Protein AF-A0A8S4P8S5-F1 (afdb_monomer)

Solvent-accessible surface area (backbone atoms only — not comparable to full-atom values): 19685 Å² total; per-residue (Å²): 142,88,82,94,66,94,65,70,97,54,54,74,69,43,47,73,71,57,47,53,61,59,51,52,37,32,72,76,52,35,78,64,30,46,56,51,50,52,50,52,51,50,52,51,51,55,52,50,54,51,52,51,46,52,48,56,23,46,46,50,38,64,70,41,36,34,71,72,74,59,39,97,60,86,88,70,58,95,74,41,37,86,78,80,68,26,43,71,61,84,60,87,46,68,78,51,39,63,59,51,55,75,65,60,83,78,64,99,53,74,84,61,43,37,83,67,65,41,52,91,79,31,64,49,52,52,53,42,50,49,61,59,64,76,56,81,63,97,69,87,72,82,75,84,64,76,23,86,75,55,22,66,60,52,50,53,50,54,51,51,51,52,51,30,55,52,41,36,54,51,51,56,63,54,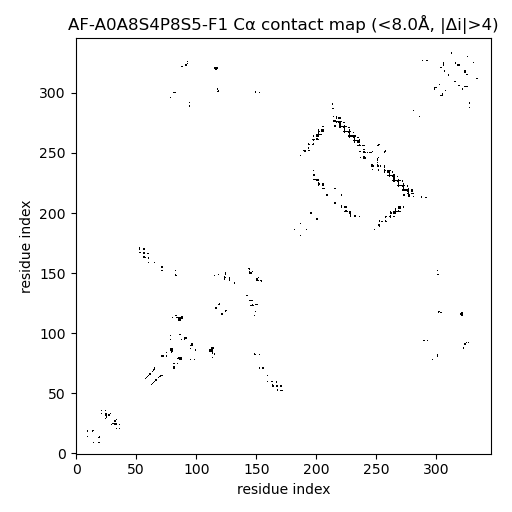48,52,59,51,52,55,50,40,57,72,75,62,66,49,72,67,39,52,54,41,52,48,41,18,64,52,28,6,44,62,52,40,56,52,38,62,78,76,35,92,65,64,35,74,69,7,39,55,51,4,29,51,52,4,22,54,53,4,50,51,45,20,52,51,51,11,41,74,42,90,87,27,82,37,77,68,42,57,48,35,68,66,26,30,50,51,5,19,52,43,0,32,52,44,3,36,52,42,17,52,53,42,6,64,69,70,50,58,74,90,77,65,47,71,69,60,57,54,45,55,63,71,63,64,68,48,90,72,58,47,57,59,69,74,46,32,78,82,70,52,79,69,81,69,79,82,42,67,79,59,62,82,50,70,67,57,52,52,64,72,44,43,65,58,54,52,52,49,68,73,74,105

Structure (mmCIF, N/CA/C/O backbone):
data_AF-A0A8S4P8S5-F1
#
_entry.id   AF-A0A8S4P8S5-F1
#
loop_
_atom_site.group_PDB
_atom_site.id
_atom_site.type_symbol
_atom_site.label_atom_id
_atom_site.label_alt_id
_atom_site.label_comp_id
_atom_site.label_asym_id
_atom_site.label_entity_id
_atom_site.label_seq_id
_atom_site.pdbx_PDB_ins_code
_atom_site.Cartn_x
_atom_site.Cartn_y
_atom_site.Cartn_z
_atom_site.occupancy
_atom_site.B_iso_or_equiv
_atom_site.auth_seq_id
_atom_site.auth_comp_id
_atom_site.auth_asym_id
_atom_site.auth_atom_id
_atom_site.pdbx_PDB_model_num
ATOM 1 N N . MET A 1 1 ? 21.555 37.084 -41.009 1.00 44.72 1 MET A N 1
ATOM 2 C CA . MET A 1 1 ? 20.597 36.268 -41.777 1.00 44.72 1 MET A CA 1
ATOM 3 C C . MET A 1 1 ? 21.377 35.671 -42.928 1.00 44.72 1 MET A C 1
ATOM 5 O O . MET A 1 1 ? 21.484 36.344 -43.933 1.00 44.72 1 MET A O 1
ATOM 9 N N . GLU A 1 2 ? 21.995 34.505 -42.736 1.00 44.09 2 GLU A N 1
ATOM 10 C CA . GLU A 1 2 ? 22.606 33.687 -43.800 1.00 44.09 2 GLU A CA 1
ATOM 11 C C . GLU A 1 2 ? 23.140 32.399 -43.155 1.00 44.09 2 GLU A C 1
ATOM 13 O O . GLU A 1 2 ? 24.194 32.416 -42.539 1.00 44.09 2 GLU A O 1
ATOM 18 N N . GLU A 1 3 ? 22.315 31.347 -43.173 1.00 38.81 3 GLU A N 1
ATOM 19 C CA . GLU A 1 3 ? 22.675 29.923 -43.326 1.00 38.81 3 GLU A CA 1
ATOM 20 C C . GLU A 1 3 ? 21.388 29.093 -43.167 1.00 38.81 3 GLU A C 1
ATOM 22 O O . GLU A 1 3 ? 21.034 28.598 -42.101 1.00 38.81 3 GLU A O 1
ATOM 27 N N . TRP A 1 4 ? 20.626 29.013 -44.261 1.00 49.22 4 TRP A N 1
ATOM 28 C CA . TRP A 1 4 ? 19.547 28.044 -44.458 1.00 49.22 4 TRP A CA 1
ATOM 29 C C . TRP A 1 4 ? 20.116 26.849 -45.233 1.00 49.22 4 TRP A C 1
ATOM 31 O O . TRP A 1 4 ? 19.887 26.712 -46.434 1.00 49.22 4 TRP A O 1
ATOM 41 N N . GLN A 1 5 ? 20.882 25.986 -44.568 1.00 47.56 5 GLN A N 1
ATOM 42 C CA . GLN A 1 5 ? 21.179 24.648 -45.081 1.00 47.56 5 GLN A CA 1
ATOM 43 C C . GLN A 1 5 ? 20.634 23.630 -44.087 1.00 47.56 5 GLN A C 1
ATOM 45 O O . GLN A 1 5 ? 20.924 23.702 -42.901 1.00 47.56 5 GLN A O 1
ATOM 50 N N . GLY A 1 6 ? 19.780 22.731 -44.585 1.00 59.31 6 GLY A N 1
ATOM 51 C CA . GLY A 1 6 ? 19.003 21.746 -43.832 1.00 59.31 6 GLY A CA 1
ATOM 52 C C . GLY A 1 6 ? 19.824 20.632 -43.184 1.00 59.31 6 GLY A C 1
ATOM 53 O O . GLY A 1 6 ? 19.499 19.459 -43.354 1.00 59.31 6 GLY A O 1
ATOM 54 N N . SER A 1 7 ? 20.873 20.979 -42.442 1.00 62.34 7 SER A N 1
ATOM 55 C CA . SER A 1 7 ? 21.431 20.096 -41.430 1.00 62.34 7 SER A CA 1
ATOM 56 C C . SER A 1 7 ? 20.524 20.135 -40.193 1.00 62.34 7 SER A C 1
ATOM 58 O O . SER A 1 7 ? 20.052 21.203 -39.790 1.00 62.34 7 SER A O 1
ATOM 60 N N . PRO A 1 8 ? 20.207 18.979 -39.591 1.00 66.94 8 PRO A N 1
ATOM 61 C CA . PRO A 1 8 ? 19.442 18.965 -38.355 1.00 66.94 8 PRO A CA 1
ATOM 62 C C . PRO A 1 8 ? 20.226 19.713 -37.263 1.00 66.94 8 PRO A C 1
ATOM 64 O O . PRO A 1 8 ? 21.414 19.468 -37.071 1.00 66.94 8 PRO A O 1
ATOM 67 N N . ILE A 1 9 ? 19.546 20.621 -36.546 1.00 69.94 9 ILE A N 1
ATOM 68 C CA . ILE A 1 9 ? 20.102 21.441 -35.442 1.00 69.94 9 ILE A CA 1
ATOM 69 C C . ILE A 1 9 ? 20.734 20.562 -34.342 1.00 69.94 9 ILE A C 1
ATOM 71 O O . ILE A 1 9 ? 21.589 21.012 -33.585 1.00 69.94 9 ILE A O 1
ATOM 75 N N . LEU A 1 10 ? 20.317 19.298 -34.262 1.00 75.00 10 LEU A N 1
ATOM 76 C CA . LEU A 1 10 ? 20.805 18.297 -33.326 1.00 75.00 10 LEU A CA 1
ATOM 77 C C . LEU A 1 10 ? 21.261 17.056 -34.094 1.00 75.00 10 LEU A C 1
ATOM 79 O O . LEU A 1 10 ? 20.572 16.605 -35.012 1.00 75.00 10 LEU A O 1
ATOM 83 N N . SER A 1 11 ? 22.387 16.468 -33.685 1.00 79.56 11 SER A N 1
ATOM 84 C CA . SER A 1 11 ? 22.751 15.126 -34.143 1.00 79.56 11 SER A CA 1
ATOM 85 C C . SER A 1 11 ? 21.779 14.088 -33.562 1.00 79.56 11 SER A C 1
ATOM 87 O O . SER A 1 11 ? 21.135 14.336 -32.540 1.00 79.56 11 SER A O 1
ATOM 89 N N . SER A 1 12 ? 21.678 12.901 -34.168 1.00 72.25 12 SER A N 1
ATOM 90 C CA . SER A 1 12 ? 20.866 11.799 -33.619 1.00 72.25 12 SER A CA 1
ATOM 91 C C . SER A 1 12 ? 21.246 11.465 -32.170 1.00 72.25 12 SER A C 1
ATOM 93 O O . SER A 1 12 ? 20.373 11.220 -31.345 1.00 72.25 12 SER A O 1
ATOM 95 N N . ILE A 1 13 ? 22.534 11.579 -31.838 1.00 73.38 13 ILE A N 1
ATOM 96 C CA . ILE A 1 13 ? 23.078 11.361 -30.492 1.00 73.38 13 ILE A CA 1
ATOM 97 C C . ILE A 1 13 ? 22.587 12.431 -29.503 1.00 73.38 13 ILE A C 1
ATOM 99 O O . ILE A 1 13 ? 22.327 12.131 -28.339 1.00 73.38 13 ILE A O 1
ATOM 103 N N . ASP A 1 14 ? 22.445 13.686 -29.931 1.00 74.31 14 ASP A N 1
ATOM 104 C CA . ASP A 1 14 ? 21.976 14.766 -29.050 1.00 74.31 14 ASP A CA 1
ATOM 105 C C . ASP A 1 14 ? 20.459 14.705 -28.828 1.00 74.31 14 ASP A C 1
ATOM 107 O O . ASP A 1 14 ? 19.967 15.046 -27.747 1.00 74.31 14 ASP A O 1
ATOM 111 N N . ILE A 1 15 ? 19.716 14.211 -29.824 1.00 74.56 15 ILE A N 1
ATOM 112 C CA . ILE A 1 15 ? 18.289 13.895 -29.689 1.00 74.56 15 ILE A CA 1
ATOM 113 C C . ILE A 1 15 ? 18.098 12.749 -28.688 1.00 74.56 15 ILE A C 1
ATOM 115 O O . ILE A 1 15 ? 17.271 12.871 -27.785 1.00 74.56 15 ILE A O 1
ATOM 119 N N . GLU A 1 16 ? 18.897 11.682 -28.788 1.00 67.94 16 GLU A N 1
ATOM 120 C CA . GLU A 1 16 ? 18.868 10.546 -27.853 1.00 67.94 16 GLU A CA 1
ATOM 121 C C . GLU A 1 16 ? 19.219 10.946 -26.412 1.00 67.94 16 GLU A C 1
ATOM 123 O O . GLU A 1 16 ? 18.644 10.417 -25.463 1.00 67.94 16 GLU A O 1
ATOM 128 N N . LYS A 1 17 ? 20.096 11.939 -26.225 1.00 71.56 17 LYS A N 1
ATOM 129 C CA . LYS A 1 17 ? 20.401 12.521 -24.905 1.00 71.56 17 LYS A CA 1
ATOM 130 C C . LYS A 1 17 ? 19.291 13.431 -24.354 1.00 71.56 17 LYS A C 1
ATOM 132 O O . LYS A 1 17 ? 19.435 13.964 -23.255 1.00 71.56 17 LYS A O 1
ATOM 137 N N . GLY A 1 18 ? 18.202 13.644 -25.095 1.00 76.31 18 GLY A N 1
ATOM 138 C CA . GLY A 1 18 ? 17.066 14.460 -24.664 1.00 76.31 18 GLY A CA 1
ATOM 139 C C . GLY A 1 18 ? 17.276 15.973 -24.789 1.00 76.31 18 GLY A C 1
ATOM 140 O O . GLY A 1 18 ? 16.494 16.742 -24.228 1.00 76.31 18 GLY A O 1
ATOM 141 N N . LEU A 1 19 ? 18.286 16.434 -25.544 1.00 80.19 19 LEU A N 1
ATOM 142 C CA . LEU A 1 19 ? 18.559 17.871 -25.727 1.00 80.19 19 LEU A CA 1
ATOM 143 C C . LEU A 1 19 ? 17.555 18.568 -26.665 1.00 80.19 19 LEU A C 1
ATOM 145 O O . LEU A 1 19 ? 17.584 19.791 -26.796 1.00 80.19 19 LEU A O 1
ATOM 149 N N . ALA A 1 20 ? 16.621 17.821 -27.260 1.00 83.31 20 ALA A N 1
ATOM 150 C CA . ALA A 1 20 ? 15.581 18.358 -28.132 1.00 83.31 20 ALA A CA 1
ATOM 151 C C . ALA A 1 20 ? 14.741 19.455 -27.457 1.00 83.31 20 ALA A C 1
ATOM 153 O O . ALA A 1 20 ? 14.549 20.526 -28.031 1.00 83.31 20 ALA A O 1
ATOM 154 N N . VAL A 1 21 ? 14.275 19.224 -26.225 1.00 85.75 21 VAL A N 1
ATOM 155 C CA . VAL A 1 21 ? 13.414 20.185 -25.513 1.00 85.75 21 VAL A CA 1
ATOM 156 C C . VAL A 1 21 ? 14.182 21.456 -25.117 1.00 85.75 21 VAL A C 1
ATOM 158 O O . VAL A 1 21 ? 13.699 22.541 -25.448 1.00 85.75 21 VAL A O 1
ATOM 161 N N . PRO A 1 22 ? 15.379 21.379 -24.494 1.00 85.56 22 PRO A N 1
ATOM 162 C CA . PRO A 1 22 ? 16.199 22.561 -24.223 1.00 85.56 22 PRO A CA 1
ATOM 163 C C . PRO A 1 22 ? 16.505 23.411 -25.456 1.00 85.56 22 PRO A C 1
ATOM 165 O O . PRO A 1 22 ? 16.358 24.631 -25.403 1.00 85.56 22 PRO A O 1
ATOM 168 N N . VAL A 1 23 ? 16.863 22.782 -26.579 1.00 84.94 23 VAL A N 1
ATOM 169 C CA . VAL A 1 23 ? 17.211 23.506 -27.809 1.00 84.94 23 VAL A CA 1
ATOM 170 C C . VAL A 1 23 ? 15.998 24.192 -28.426 1.00 84.94 23 VAL A C 1
ATOM 172 O O . VAL A 1 23 ? 16.081 25.363 -28.794 1.00 84.94 23 VAL A O 1
ATOM 175 N N . VAL A 1 24 ? 14.846 23.520 -28.490 1.00 86.75 24 VAL A N 1
ATOM 176 C CA . VAL A 1 24 ? 13.611 24.139 -29.000 1.00 86.75 24 VAL A CA 1
ATOM 177 C C . VAL A 1 24 ? 13.199 25.327 -28.129 1.00 86.75 24 VAL A C 1
ATOM 179 O O . VAL A 1 24 ? 12.860 26.389 -28.650 1.00 86.75 24 VAL A O 1
ATOM 182 N N . VAL A 1 25 ? 13.278 25.187 -26.805 1.00 88.31 25 VAL A N 1
ATOM 183 C CA . VAL A 1 25 ? 12.965 26.278 -25.874 1.00 88.31 25 VAL A CA 1
ATOM 184 C C . VAL A 1 25 ? 13.924 27.453 -26.056 1.00 88.31 25 VAL A C 1
ATOM 186 O O . VAL A 1 25 ? 13.479 28.600 -26.086 1.00 88.31 25 VAL A O 1
ATOM 189 N N . GLN A 1 26 ? 15.217 27.189 -26.237 1.00 85.44 26 GLN A N 1
ATOM 190 C CA . GLN A 1 26 ? 16.211 28.230 -26.482 1.00 85.44 26 GLN A CA 1
ATOM 191 C C . GLN A 1 26 ? 15.960 28.974 -27.802 1.00 85.44 26 GLN A C 1
ATOM 193 O O . GLN A 1 26 ? 16.108 30.195 -27.849 1.00 85.44 26 GLN A O 1
ATOM 198 N N . VAL A 1 27 ? 15.542 28.269 -28.859 1.00 85.88 27 VAL A N 1
ATOM 199 C CA . VAL A 1 27 ? 15.222 28.873 -30.164 1.00 85.88 27 VAL A CA 1
ATOM 200 C C . VAL A 1 27 ? 13.964 29.747 -30.091 1.00 85.88 27 VAL A C 1
ATOM 202 O O . VAL A 1 27 ? 13.939 30.822 -30.685 1.00 85.88 27 VAL A O 1
ATOM 205 N N . VAL A 1 28 ? 12.931 29.321 -29.356 1.00 90.12 28 VAL A N 1
ATOM 206 C CA . VAL A 1 28 ? 11.641 30.038 -29.296 1.00 90.12 28 VAL A CA 1
ATOM 207 C C . VAL A 1 28 ? 11.655 31.196 -28.293 1.00 90.12 28 VAL A C 1
ATOM 209 O O . VAL A 1 28 ? 11.116 32.263 -28.576 1.00 90.12 28 VAL A O 1
ATOM 212 N N . LEU A 1 29 ? 12.244 30.995 -27.113 1.00 89.56 29 LEU A N 1
ATOM 213 C CA . LEU A 1 29 ? 12.159 31.923 -25.975 1.00 89.56 29 LEU A CA 1
ATOM 214 C C . LEU A 1 29 ? 13.485 32.646 -25.681 1.00 89.56 29 LEU A C 1
ATOM 216 O O . LEU A 1 29 ? 13.533 33.498 -24.794 1.00 89.56 29 LEU A O 1
ATOM 220 N N . GLY A 1 30 ? 14.564 32.333 -26.402 1.00 89.44 30 GLY A N 1
ATOM 221 C CA . GLY A 1 30 ? 15.892 32.901 -26.165 1.00 89.44 30 GLY A CA 1
ATOM 222 C C . GLY A 1 30 ? 16.517 32.440 -24.840 1.00 89.44 30 GLY A C 1
ATOM 223 O O . GLY A 1 30 ? 16.103 31.452 -24.236 1.00 89.44 30 GLY A O 1
ATOM 224 N N . ARG A 1 31 ? 17.524 33.180 -24.349 1.00 85.94 31 ARG A N 1
ATOM 225 C CA . ARG A 1 31 ? 18.256 32.847 -23.102 1.00 85.94 31 ARG A CA 1
ATOM 226 C C . ARG A 1 31 ? 17.368 32.802 -21.856 1.00 85.94 31 ARG A C 1
ATOM 228 O O . ARG A 1 31 ? 17.693 32.109 -20.902 1.00 85.94 31 ARG A O 1
ATOM 235 N N . THR A 1 32 ? 16.261 33.538 -21.834 1.00 87.94 32 THR A N 1
ATOM 236 C CA . THR A 1 32 ? 15.310 33.517 -20.713 1.00 87.94 32 THR A CA 1
ATOM 237 C C . THR A 1 32 ? 14.530 32.203 -20.650 1.00 87.94 32 THR A C 1
ATOM 239 O O . THR A 1 32 ? 14.237 31.732 -19.552 1.00 87.94 32 THR A O 1
ATOM 242 N N . GLY A 1 33 ? 14.254 31.578 -21.800 1.00 88.38 33 GLY A N 1
ATOM 243 C CA . GLY A 1 33 ? 13.597 30.272 -21.882 1.00 88.38 33 GLY A CA 1
ATOM 244 C C . GLY A 1 33 ? 14.414 29.139 -21.264 1.00 88.38 33 GLY A C 1
ATOM 245 O O . GLY A 1 33 ? 13.853 28.285 -20.584 1.00 88.38 33 GLY A O 1
ATOM 246 N N . GLU A 1 34 ? 15.737 29.164 -21.438 1.00 86.25 34 GLU A N 1
ATOM 247 C CA . GLU A 1 34 ? 16.653 28.168 -20.865 1.00 86.25 34 GLU A CA 1
ATOM 248 C C . GLU A 1 34 ? 16.568 28.137 -19.328 1.00 86.25 34 GLU A C 1
ATOM 250 O O . GLU A 1 34 ? 16.357 27.078 -18.734 1.00 86.25 34 GLU A O 1
ATOM 255 N N . TYR A 1 35 ? 16.622 29.307 -18.677 1.00 90.25 35 TYR A N 1
ATOM 256 C CA . TYR A 1 35 ? 16.480 29.409 -17.219 1.00 90.25 35 TYR A CA 1
ATOM 257 C C . TYR A 1 35 ? 15.088 28.990 -16.730 1.00 90.25 35 TYR A C 1
ATOM 259 O O . TYR A 1 35 ? 14.974 28.343 -15.687 1.00 90.25 35 TYR A O 1
ATOM 267 N N . MET A 1 36 ? 14.029 29.334 -17.473 1.00 91.12 36 MET A N 1
ATOM 268 C CA . MET A 1 36 ? 12.663 28.919 -17.136 1.00 91.12 36 MET A CA 1
ATOM 269 C C . MET A 1 36 ? 12.497 27.400 -17.213 1.00 91.12 36 MET A C 1
ATOM 271 O O . MET A 1 36 ? 11.904 26.813 -16.310 1.00 91.12 36 MET A O 1
ATOM 275 N N . LEU A 1 37 ? 13.047 26.759 -18.249 1.00 91.88 37 LEU A N 1
ATOM 276 C CA . LEU A 1 37 ? 13.008 25.306 -18.396 1.00 91.88 37 LEU A CA 1
ATOM 277 C C . LEU A 1 37 ? 13.800 24.611 -17.287 1.00 91.88 37 LEU A C 1
ATOM 279 O O . LEU A 1 37 ? 13.297 23.665 -16.685 1.00 91.88 37 LEU A O 1
ATOM 283 N N . PHE A 1 38 ? 15.004 25.099 -16.978 1.00 90.56 38 PHE A N 1
ATOM 284 C CA . PHE A 1 38 ? 15.816 24.545 -15.896 1.00 90.56 38 PHE A CA 1
ATOM 285 C C . PHE A 1 38 ? 15.082 24.606 -14.550 1.00 90.56 38 PHE A C 1
ATOM 287 O O . PHE A 1 38 ? 15.002 23.608 -13.833 1.00 90.56 38 PHE A O 1
ATOM 294 N N . LEU A 1 39 ? 14.485 25.756 -14.229 1.00 93.56 39 LEU A N 1
ATOM 295 C CA . LEU A 1 39 ? 13.723 25.934 -12.996 1.00 93.56 39 LEU A CA 1
ATOM 296 C C . LEU A 1 39 ? 12.456 25.066 -12.977 1.00 93.56 39 LEU A C 1
ATOM 298 O O . LEU A 1 39 ? 12.147 24.467 -11.948 1.00 93.56 39 LEU A O 1
ATOM 302 N N . ALA A 1 40 ? 11.750 24.947 -14.104 1.00 93.31 40 ALA A N 1
ATOM 303 C CA . ALA A 1 40 ? 10.577 24.083 -14.224 1.00 93.31 40 ALA A CA 1
ATOM 304 C C . ALA A 1 40 ? 10.925 22.606 -13.978 1.00 93.31 40 ALA A C 1
ATOM 306 O O . ALA A 1 40 ? 10.247 21.942 -13.193 1.00 93.31 40 ALA A O 1
ATOM 307 N N . ILE A 1 41 ? 12.007 22.111 -14.587 1.00 92.62 41 ILE A N 1
ATOM 308 C CA . ILE A 1 41 ? 12.486 20.735 -14.395 1.00 92.62 41 ILE A CA 1
ATOM 309 C C . ILE A 1 41 ? 12.930 20.518 -12.945 1.00 92.62 41 ILE A C 1
ATOM 311 O O . ILE A 1 41 ? 12.554 19.518 -12.337 1.00 92.62 41 ILE A O 1
ATOM 315 N N . LEU A 1 42 ? 13.669 21.463 -12.355 1.00 93.94 42 LEU A N 1
ATOM 316 C CA . LEU A 1 42 ? 14.114 21.363 -10.964 1.00 93.94 42 LEU A CA 1
ATOM 317 C C . LEU A 1 42 ? 12.927 21.289 -9.999 1.00 93.94 42 LEU A C 1
ATOM 319 O O . LEU A 1 42 ? 12.895 20.419 -9.132 1.00 93.94 42 LEU A O 1
ATOM 323 N N . MET A 1 43 ? 11.926 22.158 -10.162 1.00 95.19 43 MET A N 1
ATOM 324 C CA . MET A 1 43 ? 10.716 22.110 -9.336 1.00 95.19 43 MET A CA 1
ATOM 325 C C . MET A 1 43 ? 9.952 20.798 -9.524 1.00 95.19 43 MET A C 1
ATOM 327 O O . MET A 1 43 ? 9.506 20.214 -8.536 1.00 95.19 43 MET A O 1
ATOM 331 N N . ALA A 1 44 ? 9.830 20.314 -10.764 1.00 94.94 44 ALA A N 1
ATOM 332 C CA . ALA A 1 44 ? 9.160 19.051 -11.056 1.00 94.94 44 ALA A CA 1
ATOM 333 C C . ALA A 1 44 ? 9.860 17.870 -10.363 1.00 94.94 44 ALA A C 1
ATOM 335 O O . ALA A 1 44 ? 9.210 17.111 -9.645 1.00 94.94 44 ALA A O 1
ATOM 336 N N . ILE A 1 45 ? 11.185 17.759 -10.497 1.00 92.56 45 ILE A N 1
ATOM 337 C CA . ILE A 1 45 ? 11.972 16.675 -9.890 1.00 92.56 45 ILE A CA 1
ATOM 338 C C . ILE A 1 45 ? 11.920 16.745 -8.360 1.00 92.56 45 ILE A C 1
ATOM 340 O O . ILE A 1 45 ? 11.677 15.730 -7.712 1.00 92.56 45 ILE A O 1
ATOM 344 N N . MET A 1 46 ? 12.086 17.931 -7.765 1.00 93.25 46 MET A N 1
ATOM 345 C CA . MET A 1 46 ? 12.017 18.088 -6.306 1.00 93.25 46 MET A CA 1
ATOM 346 C C . MET A 1 46 ? 10.620 17.764 -5.755 1.00 93.25 46 MET A C 1
ATOM 348 O O . MET A 1 46 ? 10.491 17.174 -4.678 1.00 93.25 46 MET A O 1
ATOM 352 N N . SER A 1 47 ? 9.563 18.107 -6.497 1.00 95.88 47 SER A N 1
ATOM 353 C CA . SER A 1 47 ? 8.189 17.769 -6.123 1.00 95.88 47 SER A CA 1
ATOM 354 C C . SER A 1 47 ? 7.938 16.262 -6.185 1.00 95.88 47 SER A C 1
ATOM 356 O O . SER A 1 47 ? 7.385 15.704 -5.241 1.00 95.88 47 SER A O 1
ATOM 358 N N . ILE A 1 48 ? 8.351 15.595 -7.266 1.00 93.88 48 ILE A N 1
ATOM 359 C CA . ILE A 1 48 ? 8.161 14.146 -7.429 1.00 93.88 48 ILE A CA 1
ATOM 360 C C . ILE A 1 48 ? 8.991 13.388 -6.387 1.00 93.88 48 ILE A C 1
ATOM 362 O O . ILE A 1 48 ? 8.446 12.569 -5.649 1.00 93.88 48 ILE A O 1
ATOM 366 N N . GLY A 1 49 ? 10.272 13.738 -6.233 1.00 92.12 49 GLY A N 1
ATOM 367 C CA . GLY A 1 49 ? 11.164 13.083 -5.276 1.00 92.12 49 GLY A CA 1
ATOM 368 C C . GLY A 1 49 ? 10.687 13.217 -3.827 1.00 92.12 49 GLY A C 1
ATOM 369 O O . GLY A 1 49 ? 10.716 12.249 -3.069 1.00 92.12 49 GLY A O 1
ATOM 370 N N . SER A 1 50 ? 10.178 14.389 -3.431 1.00 92.81 50 SER A N 1
ATOM 371 C CA . SER A 1 50 ? 9.609 14.555 -2.086 1.00 92.81 50 SER A CA 1
ATOM 372 C C . SER A 1 50 ? 8.321 13.750 -1.891 1.00 92.81 50 SER A C 1
ATOM 374 O O . SER A 1 50 ? 8.159 13.126 -0.841 1.00 92.81 50 SER A O 1
ATOM 376 N N . ALA A 1 51 ? 7.432 13.704 -2.888 1.00 94.69 51 ALA A N 1
ATOM 377 C CA . ALA A 1 51 ? 6.198 12.923 -2.819 1.00 94.69 51 ALA A CA 1
ATOM 378 C C . ALA A 1 51 ? 6.473 11.418 -2.670 1.00 94.69 51 ALA A C 1
ATOM 380 O O . ALA A 1 51 ? 5.869 10.772 -1.812 1.00 94.69 51 ALA A O 1
ATOM 381 N N . GLU A 1 52 ? 7.417 10.872 -3.438 1.00 92.62 52 GLU A N 1
ATOM 382 C CA . GLU A 1 52 ? 7.787 9.453 -3.384 1.00 92.62 52 GLU A CA 1
ATOM 383 C C . GLU A 1 52 ? 8.433 9.075 -2.048 1.00 92.62 52 GLU A C 1
ATOM 385 O O . GLU A 1 52 ? 8.021 8.104 -1.411 1.00 92.62 52 GLU A O 1
ATOM 390 N N . VAL A 1 53 ? 9.384 9.875 -1.557 1.00 94.12 53 VAL A N 1
ATOM 391 C CA . VAL A 1 53 ? 10.025 9.626 -0.254 1.00 94.12 53 VAL A CA 1
ATOM 392 C C . VAL A 1 53 ? 8.999 9.676 0.881 1.00 94.12 53 VAL A C 1
ATOM 394 O O . VAL A 1 53 ? 9.013 8.821 1.771 1.00 94.12 53 VAL A O 1
ATOM 397 N N . ILE A 1 54 ? 8.082 10.649 0.858 1.00 94.25 54 ILE A N 1
ATOM 398 C CA . ILE A 1 54 ? 7.010 10.753 1.857 1.00 94.25 54 ILE A CA 1
ATOM 399 C C . ILE A 1 54 ? 6.053 9.559 1.756 1.00 94.25 54 ILE A C 1
ATOM 401 O O . ILE A 1 54 ? 5.608 9.057 2.793 1.00 94.25 54 ILE A O 1
ATOM 405 N N . ALA A 1 55 ? 5.742 9.095 0.543 1.00 95.38 55 ALA A N 1
ATOM 406 C CA . ALA A 1 55 ? 4.894 7.929 0.326 1.00 95.38 55 ALA A CA 1
ATOM 407 C C . ALA A 1 55 ? 5.533 6.666 0.921 1.00 95.38 55 ALA A C 1
ATOM 409 O O . ALA A 1 55 ? 4.911 6.013 1.759 1.00 95.38 55 ALA A O 1
ATOM 410 N N . VAL A 1 56 ? 6.798 6.380 0.594 1.00 94.94 56 VAL A N 1
ATOM 411 C CA . VAL A 1 56 ? 7.525 5.214 1.128 1.00 94.94 56 VAL A CA 1
ATOM 412 C C . VAL A 1 56 ? 7.650 5.289 2.651 1.00 94.94 56 VAL A C 1
ATOM 414 O O . VAL A 1 56 ? 7.386 4.306 3.343 1.00 94.94 56 VAL A O 1
ATOM 417 N N . ALA A 1 57 ? 7.968 6.463 3.206 1.00 96.12 57 ALA A N 1
ATOM 418 C CA . ALA A 1 57 ? 8.008 6.649 4.656 1.00 96.12 57 ALA A CA 1
ATOM 419 C C . ALA A 1 57 ? 6.642 6.384 5.310 1.00 96.12 57 ALA A C 1
ATOM 421 O O . ALA A 1 57 ? 6.573 5.812 6.397 1.00 96.12 57 ALA A O 1
ATOM 422 N N . SER A 1 58 ? 5.550 6.781 4.654 1.00 94.94 58 SER A N 1
ATOM 423 C CA . SER A 1 58 ? 4.193 6.563 5.158 1.00 94.94 58 SER A CA 1
ATOM 424 C C . SER A 1 58 ? 3.809 5.083 5.137 1.00 94.94 58 SER A C 1
ATOM 426 O O . SER A 1 58 ? 3.216 4.634 6.112 1.00 94.94 58 SER A O 1
ATOM 428 N N . LEU A 1 59 ? 4.215 4.318 4.116 1.00 94.88 59 LEU A N 1
ATOM 429 C CA . LEU A 1 59 ? 4.030 2.859 4.084 1.00 94.88 59 LEU A CA 1
ATOM 430 C C . LEU A 1 59 ? 4.769 2.186 5.251 1.00 94.88 59 LEU A C 1
ATOM 432 O O . LEU A 1 59 ? 4.189 1.402 5.996 1.00 94.88 59 LEU A O 1
ATOM 436 N N . ILE A 1 60 ? 6.035 2.547 5.488 1.00 95.56 60 ILE A N 1
ATOM 437 C CA . ILE A 1 60 ? 6.810 1.977 6.603 1.00 95.56 60 ILE A CA 1
ATOM 438 C C . ILE A 1 60 ? 6.145 2.286 7.950 1.00 95.56 60 ILE A C 1
ATOM 440 O O . ILE A 1 60 ? 6.043 1.411 8.810 1.00 95.56 60 ILE A O 1
ATOM 444 N N . VAL A 1 61 ? 5.676 3.519 8.158 1.00 95.62 61 VAL A N 1
ATOM 445 C CA . VAL A 1 61 ? 5.106 3.911 9.452 1.00 95.62 61 VAL A CA 1
ATOM 446 C C . VAL A 1 61 ? 3.687 3.388 9.656 1.00 95.62 61 VAL A C 1
ATOM 448 O O . VAL A 1 61 ? 3.402 2.817 10.707 1.00 95.62 61 VAL A O 1
ATOM 451 N N . TYR A 1 62 ? 2.791 3.593 8.697 1.00 93.50 62 TYR A N 1
ATOM 452 C CA . TYR A 1 62 ? 1.365 3.321 8.878 1.00 93.50 62 TYR A CA 1
ATOM 453 C C . TYR A 1 62 ? 0.969 1.889 8.518 1.00 93.50 62 TYR A C 1
ATOM 455 O O . TYR A 1 62 ? 0.045 1.370 9.144 1.00 93.50 62 TYR A O 1
ATOM 463 N N . ASP A 1 63 ? 1.698 1.227 7.615 1.00 94.00 63 ASP A N 1
ATOM 464 C CA . ASP A 1 63 ? 1.348 -0.127 7.165 1.00 94.00 63 ASP A CA 1
ATOM 465 C C . ASP A 1 63 ? 2.194 -1.200 7.858 1.00 94.00 63 ASP A C 1
ATOM 467 O O . ASP A 1 63 ? 1.739 -2.330 8.017 1.00 94.00 63 ASP A O 1
ATOM 471 N N . VAL A 1 64 ? 3.406 -0.859 8.319 1.00 94.69 64 VAL A N 1
ATOM 472 C CA . VAL A 1 64 ? 4.291 -1.804 9.022 1.00 94.69 64 VAL A CA 1
ATOM 473 C C . VAL A 1 64 ? 4.410 -1.466 10.508 1.00 94.69 64 VAL A C 1
ATOM 475 O O . VAL A 1 64 ? 4.047 -2.268 11.371 1.00 94.69 64 VAL A O 1
ATOM 478 N N . TYR A 1 65 ? 4.902 -0.273 10.842 1.00 95.00 65 TYR A N 1
ATOM 479 C CA . TYR A 1 65 ? 5.267 0.062 12.219 1.00 95.00 65 TYR A CA 1
ATOM 480 C C . TYR A 1 65 ? 4.058 0.187 13.156 1.00 95.00 65 TYR A C 1
ATOM 482 O O . TYR A 1 65 ? 4.057 -0.399 14.240 1.00 95.00 65 TYR A O 1
ATOM 490 N N . GLN A 1 66 ? 3.018 0.914 12.745 1.00 93.00 66 GLN A N 1
ATOM 491 C CA . GLN A 1 66 ? 1.799 1.095 13.531 1.00 93.00 66 GLN A CA 1
ATOM 492 C C . GLN A 1 66 ? 1.049 -0.228 13.786 1.00 93.00 66 GLN A C 1
ATOM 494 O O . GLN A 1 66 ? 0.724 -0.478 14.943 1.00 93.00 66 GLN A O 1
ATOM 499 N N . PRO A 1 67 ? 0.750 -1.079 12.788 1.00 91.06 67 PRO A N 1
ATOM 500 C CA . PRO A 1 67 ? -0.013 -2.303 13.036 1.00 91.06 67 PRO A CA 1
ATOM 501 C C . PRO A 1 67 ? 0.810 -3.434 13.670 1.00 91.06 67 PRO A C 1
ATOM 503 O O . PRO A 1 67 ? 0.276 -4.133 14.530 1.00 91.06 67 PRO A O 1
ATOM 506 N N . TYR A 1 68 ? 2.087 -3.614 13.302 1.00 92.69 68 TYR A N 1
ATOM 507 C CA . TYR A 1 68 ? 2.859 -4.800 13.712 1.00 92.69 68 TYR A CA 1
ATOM 508 C C . TYR A 1 68 ? 3.890 -4.547 14.819 1.00 92.69 68 TYR A C 1
ATOM 510 O O . TYR A 1 68 ? 4.093 -5.418 15.663 1.00 92.69 68 TYR A O 1
ATOM 518 N N . ILE A 1 69 ? 4.554 -3.386 14.842 1.00 93.88 69 ILE A N 1
ATOM 519 C CA . ILE A 1 69 ? 5.681 -3.139 15.762 1.00 93.88 69 ILE A CA 1
ATOM 520 C C . ILE A 1 69 ? 5.200 -2.474 17.053 1.00 93.88 69 ILE A C 1
ATOM 522 O O . ILE A 1 69 ? 5.465 -2.966 18.153 1.00 93.88 69 ILE A O 1
ATOM 526 N N . ASN A 1 70 ? 4.478 -1.361 16.933 1.00 93.31 70 ASN A N 1
ATOM 527 C CA . ASN A 1 70 ? 3.989 -0.600 18.078 1.00 93.31 70 ASN A CA 1
ATOM 528 C C . ASN A 1 70 ? 2.530 -0.160 17.886 1.00 93.31 70 ASN A C 1
ATOM 530 O O . ASN A 1 70 ? 2.275 1.033 17.698 1.00 93.31 70 ASN A O 1
ATOM 534 N N . PRO A 1 71 ? 1.562 -1.092 17.939 1.00 92.81 71 PRO A N 1
ATOM 535 C CA . PRO A 1 71 ? 0.150 -0.739 17.916 1.00 92.81 71 PRO A CA 1
ATOM 536 C C . PRO A 1 71 ? -0.264 -0.053 19.216 1.00 92.81 71 PRO A C 1
ATOM 538 O O . PRO A 1 71 ? 0.165 -0.436 20.304 1.00 92.81 71 PRO A O 1
ATOM 541 N N . PHE A 1 72 ? -1.168 0.926 19.112 1.00 90.81 72 PHE A N 1
ATOM 542 C CA . PHE A 1 72 ? -1.695 1.662 20.270 1.00 90.81 72 PHE A CA 1
ATOM 543 C C . PHE A 1 72 ? -2.273 0.736 21.359 1.00 90.81 72 PHE A C 1
ATOM 545 O O . PHE A 1 72 ? -2.120 0.995 22.551 1.00 90.81 72 PHE A O 1
ATOM 552 N N . ARG A 1 73 ? -2.914 -0.371 20.955 1.00 89.00 73 ARG A N 1
ATOM 553 C CA . ARG A 1 73 ? -3.317 -1.483 21.830 1.00 89.00 73 ARG A CA 1
ATOM 554 C C . ARG A 1 73 ? -2.989 -2.807 21.146 1.00 89.00 73 ARG A C 1
ATOM 556 O O . ARG A 1 73 ? -3.502 -3.068 20.066 1.00 89.00 73 ARG A O 1
ATOM 563 N N . LYS A 1 74 ? -2.177 -3.649 21.793 1.00 86.75 74 LYS A N 1
ATOM 564 C CA . LYS A 1 74 ? -1.735 -4.947 21.243 1.00 86.75 74 LYS A CA 1
ATOM 565 C C . LYS A 1 74 ? -2.846 -6.004 21.173 1.00 86.75 74 LYS A C 1
ATOM 567 O O . LYS A 1 74 ? -2.887 -6.769 20.224 1.00 86.75 74 LYS A O 1
ATOM 572 N N . ASN A 1 75 ? -3.754 -6.024 22.152 1.00 85.31 75 ASN A N 1
ATOM 573 C CA . ASN A 1 75 ? -4.775 -7.070 22.308 1.00 85.31 75 ASN A CA 1
ATOM 574 C C . ASN A 1 75 ? -6.196 -6.520 22.097 1.00 85.31 75 ASN A C 1
ATOM 576 O O . ASN A 1 75 ? -7.048 -6.680 22.967 1.00 85.31 75 ASN A O 1
ATOM 580 N N . LEU A 1 76 ? -6.432 -5.806 20.994 1.00 84.62 76 LEU A N 1
ATOM 581 C CA . LEU A 1 76 ? -7.758 -5.278 20.661 1.00 84.62 76 LEU A CA 1
ATOM 582 C C . LEU A 1 76 ? -8.556 -6.333 19.882 1.00 84.62 76 LEU A C 1
ATOM 584 O O . LEU A 1 76 ? -8.096 -6.787 18.833 1.00 84.62 76 LEU A O 1
ATOM 588 N N . LYS A 1 77 ? -9.738 -6.722 20.373 1.00 81.81 77 LYS A N 1
ATOM 589 C CA . LYS A 1 77 ? -10.622 -7.657 19.652 1.00 81.81 77 LYS A CA 1
ATOM 590 C C . LYS A 1 77 ? -11.460 -6.931 18.597 1.00 81.81 77 LYS A C 1
ATOM 592 O O . LYS A 1 77 ? -11.680 -5.721 18.667 1.00 81.81 77 LYS A O 1
ATOM 597 N N . GLU A 1 78 ? -11.963 -7.682 17.618 1.00 75.12 78 GLU A N 1
ATOM 598 C CA . GLU A 1 78 ? -12.849 -7.144 16.583 1.00 75.12 78 GLU A CA 1
ATOM 599 C C . GLU A 1 78 ? -14.106 -6.509 17.199 1.00 75.12 78 GLU A C 1
ATOM 601 O O . GLU A 1 78 ? -14.890 -7.175 17.873 1.00 75.12 78 GLU A O 1
ATOM 606 N N . GLY A 1 79 ? -14.318 -5.220 16.929 1.00 72.94 79 GLY A N 1
ATOM 607 C CA . GLY A 1 79 ? -15.469 -4.464 17.429 1.00 72.94 79 GLY A CA 1
ATOM 608 C C . GLY A 1 79 ? -15.209 -3.666 18.712 1.00 72.94 79 GLY A C 1
ATOM 609 O O . GLY A 1 79 ? -16.049 -2.845 19.079 1.00 72.94 79 GLY A O 1
ATOM 610 N N . GLU A 1 80 ? -14.050 -3.819 19.356 1.00 79.56 80 GLU A N 1
ATOM 611 C CA . GLU A 1 80 ? -13.665 -2.983 20.497 1.00 79.56 80 GLU A CA 1
ATOM 612 C C . GLU A 1 80 ? -13.195 -1.591 20.048 1.00 79.56 80 GLU A C 1
ATOM 614 O O . GLU A 1 80 ? -12.561 -1.402 19.007 1.00 79.56 80 GLU A O 1
ATOM 619 N N . CYS A 1 81 ? -13.478 -0.574 20.859 1.00 81.69 81 CYS A N 1
ATOM 620 C CA . CYS A 1 81 ? -13.022 0.784 20.596 1.00 81.69 81 CYS A CA 1
ATOM 621 C C . CYS A 1 81 ? -11.504 0.909 20.802 1.00 81.69 81 CYS A C 1
ATOM 623 O O . CYS A 1 81 ? -11.006 0.687 21.902 1.00 81.69 81 CYS A O 1
ATOM 625 N N . ILE A 1 82 ? -10.772 1.390 19.791 1.00 85.62 82 ILE A N 1
ATOM 626 C CA . ILE A 1 82 ? -9.309 1.607 19.848 1.00 85.62 82 ILE A CA 1
ATOM 627 C C . ILE A 1 82 ? -8.896 2.489 21.046 1.00 85.62 82 ILE A C 1
ATOM 629 O O . ILE A 1 82 ? -7.844 2.279 21.649 1.00 85.62 82 ILE A O 1
ATOM 633 N N . LEU A 1 83 ? -9.729 3.467 21.428 1.00 88.12 83 LEU A N 1
ATOM 634 C CA . LEU A 1 83 ? -9.409 4.416 22.499 1.00 88.12 83 LEU A CA 1
ATOM 635 C C . LEU A 1 83 ? -9.541 3.804 23.894 1.00 88.12 83 LEU A C 1
ATOM 637 O O . LEU A 1 83 ? -8.610 3.921 24.686 1.00 88.12 83 LEU A O 1
ATOM 641 N N . CYS A 1 84 ? -10.667 3.154 24.206 1.00 84.75 84 CYS A N 1
ATOM 642 C CA . CYS A 1 84 ? -10.954 2.661 25.559 1.00 84.75 84 CYS A CA 1
ATO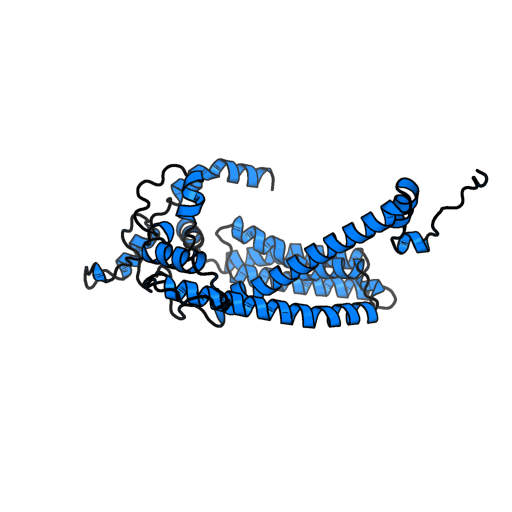M 643 C C . CYS A 1 84 ? -10.903 1.134 25.721 1.00 84.75 84 CYS A C 1
ATOM 645 O O . CYS A 1 84 ? -10.861 0.669 26.855 1.00 84.75 84 CYS A O 1
ATOM 647 N N . GLY A 1 85 ? -10.892 0.362 24.632 1.00 81.81 85 GLY A N 1
ATOM 648 C CA . GLY A 1 85 ? -10.933 -1.105 24.649 1.00 81.81 85 GLY A CA 1
ATOM 649 C C . GLY A 1 85 ? -12.295 -1.707 25.018 1.00 81.81 85 GLY A C 1
ATOM 650 O O . GLY A 1 85 ? -12.363 -2.890 25.314 1.00 81.81 85 GLY A O 1
ATOM 651 N N . LYS A 1 86 ? -13.371 -0.909 25.045 1.00 81.25 86 LYS A N 1
ATOM 652 C CA . LYS A 1 86 ? -14.745 -1.361 25.343 1.00 81.25 86 LYS A CA 1
ATOM 653 C C . LYS A 1 86 ? -15.588 -1.473 24.071 1.00 81.25 86 LYS A C 1
ATOM 655 O O . LYS A 1 86 ? -15.292 -0.792 23.085 1.00 81.25 86 LYS A O 1
ATOM 660 N N . TYR A 1 87 ? -16.664 -2.256 24.119 1.00 75.69 87 TYR A N 1
ATOM 661 C CA . TYR A 1 87 ? -17.629 -2.373 23.021 1.00 75.69 87 TYR A CA 1
ATOM 662 C C . TYR A 1 87 ? -18.576 -1.162 22.976 1.00 75.69 87 TYR A C 1
ATOM 664 O O . TYR A 1 87 ? -18.976 -0.657 24.027 1.00 75.69 87 TYR A O 1
ATOM 672 N N . PRO A 1 88 ? -18.914 -0.651 21.785 1.00 69.31 88 PRO A N 1
ATOM 673 C CA . PRO A 1 88 ? -19.826 0.479 21.627 1.00 69.31 88 PRO A CA 1
ATOM 674 C C . PRO A 1 88 ? -21.293 0.138 21.912 1.00 69.31 88 PRO A C 1
ATOM 676 O O . PRO A 1 88 ? -21.743 -0.961 21.619 1.00 69.31 88 PRO A O 1
ATOM 679 N N . TRP A 1 89 ? -22.039 1.112 22.441 1.00 56.47 89 TRP A N 1
ATOM 680 C CA . TRP A 1 89 ? -23.489 1.067 22.688 1.00 56.47 89 TRP A CA 1
ATOM 681 C C . TRP A 1 89 ? -24.076 2.453 22.350 1.00 56.47 89 TRP A C 1
ATOM 683 O O . TRP A 1 89 ? -23.385 3.440 22.625 1.00 56.47 89 TRP A O 1
ATOM 693 N N . PRO A 1 90 ? -25.286 2.606 21.771 1.00 52.97 90 PRO A N 1
ATOM 694 C CA . PRO A 1 90 ? -26.315 1.604 21.457 1.00 52.97 90 PRO A CA 1
ATOM 695 C C . PRO A 1 90 ? -26.167 0.935 20.073 1.00 52.97 90 PRO A C 1
ATOM 697 O O . PRO A 1 90 ? -25.628 1.511 19.130 1.00 52.97 90 PRO A O 1
ATOM 700 N N . SER A 1 91 ? -26.684 -0.293 19.945 1.00 53.16 91 SER A N 1
ATOM 701 C CA . SER A 1 91 ? -26.543 -1.177 18.775 1.00 53.16 91 SER A CA 1
ATOM 702 C C . SER A 1 91 ? -27.712 -1.079 17.777 1.00 53.16 91 SER A C 1
ATOM 704 O O . SER A 1 91 ? -28.454 -2.045 17.577 1.00 53.16 91 SER A O 1
ATOM 706 N N . THR A 1 92 ? -27.913 0.068 17.125 1.00 49.50 92 THR A N 1
ATOM 707 C CA . THR A 1 92 ? -28.848 0.131 15.975 1.00 49.50 92 THR A CA 1
ATOM 708 C C . THR A 1 92 ? -28.331 -0.641 14.755 1.00 49.50 92 THR A C 1
ATOM 710 O O . THR A 1 92 ? -29.096 -0.958 13.848 1.00 49.50 92 THR A O 1
ATOM 713 N N . ASP A 1 93 ? -27.042 -0.979 14.747 1.00 55.59 93 ASP A N 1
ATOM 714 C CA . ASP A 1 93 ? -26.369 -1.750 13.710 1.00 55.59 93 ASP A CA 1
ATOM 715 C C . ASP A 1 93 ? -26.363 -3.248 14.066 1.00 55.59 93 ASP A C 1
ATOM 717 O O . ASP A 1 93 ? -25.798 -3.655 15.089 1.00 55.59 93 ASP A O 1
ATOM 721 N N . THR A 1 94 ? -26.985 -4.077 13.221 1.00 56.97 94 THR A N 1
ATOM 722 C CA . THR A 1 94 ? -27.149 -5.532 13.412 1.00 56.97 94 THR A CA 1
ATOM 723 C C . THR A 1 94 ? -25.810 -6.235 13.650 1.00 56.97 94 THR A C 1
ATOM 725 O O . THR A 1 94 ? -25.723 -7.128 14.485 1.00 56.97 94 THR A O 1
ATOM 728 N N . TYR A 1 95 ? -24.742 -5.753 13.002 1.00 59.88 95 TYR A N 1
A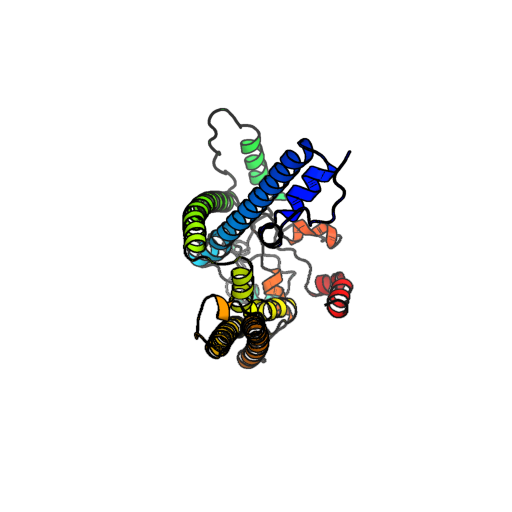TOM 729 C CA . TYR A 1 95 ? -23.380 -6.278 13.144 1.00 59.88 95 TYR A CA 1
ATOM 730 C C . TYR A 1 95 ? -22.850 -6.239 14.588 1.00 59.88 95 TYR A C 1
ATOM 732 O O . TYR A 1 95 ? -22.192 -7.173 15.044 1.00 59.88 95 TYR A O 1
ATOM 740 N N . TYR A 1 96 ? -23.116 -5.150 15.317 1.00 57.28 96 TYR A N 1
ATOM 741 C CA . TYR A 1 96 ? -22.683 -5.013 16.709 1.00 57.28 96 TYR A CA 1
ATOM 742 C C . TYR A 1 96 ? -23.645 -5.706 17.665 1.00 57.28 96 TYR A C 1
ATOM 744 O O . TYR A 1 96 ? -23.202 -6.237 18.677 1.00 57.28 96 TYR A O 1
ATOM 752 N N . LYS A 1 97 ? -24.939 -5.750 17.328 1.00 58.69 97 LYS A N 1
ATOM 753 C CA . LYS A 1 97 ? -25.968 -6.401 18.140 1.00 58.69 97 LYS A CA 1
ATOM 754 C C . LYS A 1 97 ? -25.617 -7.868 18.416 1.00 58.69 97 LYS A C 1
ATOM 756 O O . LYS A 1 97 ? -25.553 -8.256 19.575 1.00 58.69 97 LYS A O 1
ATOM 761 N N . ASP A 1 98 ? -25.263 -8.638 17.389 1.00 54.16 98 ASP A N 1
ATOM 762 C CA . ASP A 1 98 ? -24.961 -10.072 17.536 1.00 54.16 98 ASP A CA 1
ATOM 763 C C . ASP A 1 98 ? -23.660 -10.346 18.319 1.00 54.16 98 ASP A C 1
ATOM 765 O O . ASP A 1 98 ? -23.544 -11.353 19.017 1.00 54.16 98 ASP A O 1
ATOM 769 N N . ARG A 1 99 ? -22.683 -9.428 18.263 1.00 57.97 99 ARG A N 1
ATOM 770 C CA . ARG A 1 99 ? -21.391 -9.554 18.968 1.00 57.97 99 ARG A CA 1
ATOM 771 C C . ARG A 1 99 ? -21.411 -8.994 20.394 1.00 57.97 99 ARG A C 1
ATOM 773 O O . ARG A 1 99 ? -20.664 -9.478 21.238 1.00 57.97 99 ARG A O 1
ATOM 780 N N . ILE A 1 100 ? -22.274 -8.018 20.676 1.00 53.91 100 ILE A N 1
ATOM 781 C CA . ILE A 1 100 ? -22.560 -7.534 22.035 1.00 53.91 100 ILE A CA 1
ATOM 782 C C . ILE A 1 100 ? -23.369 -8.593 22.798 1.00 53.91 100 ILE A C 1
ATOM 784 O O . ILE A 1 100 ? -23.035 -8.891 23.940 1.00 53.91 100 ILE A O 1
ATOM 788 N N . ILE A 1 101 ? -24.340 -9.250 22.144 1.00 49.31 101 ILE A N 1
ATOM 789 C CA . ILE A 1 101 ? -25.126 -10.358 22.725 1.00 49.31 101 ILE A CA 1
ATOM 790 C C . ILE A 1 101 ? -24.234 -11.546 23.137 1.00 49.31 101 ILE A C 1
ATOM 792 O O . ILE A 1 101 ? -24.539 -12.229 24.109 1.00 49.31 101 ILE A O 1
ATOM 796 N N . ALA A 1 102 ? -23.085 -11.759 22.484 1.00 46.06 102 ALA A N 1
ATOM 797 C CA . ALA A 1 102 ? -22.114 -12.780 22.892 1.00 46.06 102 ALA A CA 1
ATOM 798 C C . ALA A 1 102 ? -21.404 -12.485 24.237 1.00 46.06 102 ALA A C 1
ATOM 800 O O . ALA A 1 102 ? -20.743 -13.367 24.783 1.00 46.06 102 ALA A O 1
ATOM 801 N N . ILE A 1 103 ? -21.521 -11.263 24.772 1.00 51.06 103 ILE A N 1
ATOM 802 C CA . ILE A 1 103 ? -20.989 -10.851 26.085 1.00 51.06 103 ILE A CA 1
ATOM 803 C C . ILE A 1 103 ? -22.116 -10.748 27.130 1.00 51.06 103 ILE A C 1
ATOM 805 O O . ILE A 1 103 ? -21.860 -10.861 28.329 1.00 51.06 103 ILE A O 1
ATOM 809 N N . ASP A 1 104 ? -23.363 -10.594 26.684 1.00 48.00 104 ASP A N 1
ATOM 810 C CA . ASP A 1 104 ? -24.515 -10.217 27.511 1.00 48.00 104 ASP A CA 1
ATOM 811 C C . ASP A 1 104 ? -25.200 -11.384 28.250 1.00 48.00 104 ASP A C 1
ATOM 813 O O . ASP A 1 104 ? -26.345 -11.274 28.679 1.00 48.00 104 ASP A O 1
ATOM 817 N N . THR A 1 105 ? -24.524 -12.521 28.446 1.00 46.84 105 THR A N 1
ATOM 818 C CA . THR A 1 105 ? -25.110 -13.647 29.200 1.00 46.84 105 THR A CA 1
ATOM 819 C C . THR A 1 105 ? -24.812 -13.636 30.697 1.00 46.84 105 THR A C 1
ATOM 821 O O . THR A 1 105 ? -25.180 -14.603 31.359 1.00 46.84 105 THR A O 1
ATOM 824 N N . ILE A 1 106 ? -24.145 -12.615 31.261 1.00 50.75 106 ILE A N 1
ATOM 825 C CA . ILE A 1 106 ? -23.814 -12.644 32.701 1.00 50.75 106 ILE A CA 1
ATOM 826 C C . ILE A 1 106 ? -24.223 -11.389 33.484 1.00 50.75 106 ILE A C 1
ATOM 828 O O . ILE A 1 106 ? -24.746 -11.577 34.568 1.00 50.75 106 ILE A O 1
ATOM 832 N N . ASP A 1 107 ? -24.118 -10.154 32.976 1.00 48.31 107 ASP A N 1
ATOM 833 C CA . ASP A 1 107 ? -24.590 -8.970 33.724 1.00 48.31 107 ASP A CA 1
ATOM 834 C C . ASP A 1 107 ? -24.884 -7.786 32.786 1.00 48.31 107 ASP A C 1
ATOM 836 O O . ASP A 1 107 ? -23.953 -7.275 32.158 1.00 48.31 107 ASP A O 1
ATOM 840 N N . ASN A 1 108 ? -26.145 -7.327 32.747 1.00 53.06 108 ASN A N 1
ATOM 841 C CA . ASN A 1 108 ? -26.625 -6.087 32.107 1.00 53.06 108 ASN A CA 1
ATOM 842 C C . ASN A 1 108 ? -25.984 -4.835 32.753 1.00 53.06 108 ASN A C 1
ATOM 844 O O . ASN A 1 108 ? -26.647 -4.044 33.424 1.00 53.06 108 ASN A O 1
ATOM 848 N N . ASP A 1 109 ? -24.673 -4.672 32.613 1.00 55.66 109 ASP A N 1
ATOM 849 C CA . ASP A 1 109 ? -23.911 -3.583 33.217 1.00 55.66 109 ASP A CA 1
ATOM 850 C C . ASP A 1 109 ? -23.529 -2.552 32.145 1.00 55.66 109 ASP A C 1
ATOM 852 O O . ASP A 1 109 ? -22.509 -2.674 31.457 1.00 55.66 109 ASP A O 1
ATOM 856 N N . GLU A 1 110 ? -24.352 -1.504 32.013 1.00 57.69 110 GLU A N 1
ATOM 857 C CA . GLU A 1 110 ? -24.140 -0.374 31.092 1.00 57.69 110 GLU A CA 1
ATOM 858 C C . GLU A 1 110 ? -22.769 0.308 31.285 1.00 57.69 110 GLU A C 1
ATOM 860 O O . GLU A 1 110 ? -22.248 0.948 30.367 1.00 57.69 110 GLU A O 1
ATOM 865 N N . SER A 1 111 ? -22.115 0.133 32.443 1.00 59.31 111 SER A N 1
ATOM 866 C CA . SER A 1 111 ? -20.778 0.684 32.706 1.00 59.31 111 SER A CA 1
ATOM 867 C C . SER A 1 111 ? -19.669 0.058 31.838 1.00 59.31 111 SER A C 1
ATOM 869 O O . SER A 1 111 ? -18.586 0.645 31.660 1.00 59.31 111 SER A O 1
ATOM 871 N N . LYS A 1 112 ? -19.924 -1.119 31.249 1.00 64.56 112 LYS A N 1
ATOM 872 C CA . LYS A 1 112 ? -19.002 -1.823 30.342 1.00 64.56 112 LYS A CA 1
ATOM 873 C C . LYS A 1 112 ? -19.076 -1.315 28.899 1.00 64.56 112 LYS A C 1
ATOM 875 O O . LYS A 1 112 ? -18.181 -1.632 28.114 1.00 64.56 112 LYS A O 1
ATOM 880 N N . ALA A 1 113 ? -20.049 -0.468 28.563 1.00 71.44 113 ALA A N 1
ATOM 881 C CA . ALA A 1 113 ? -20.151 0.154 27.249 1.00 71.44 113 ALA A CA 1
ATOM 882 C C . ALA A 1 113 ? -19.113 1.273 27.030 1.00 71.44 113 ALA A C 1
ATOM 884 O O . ALA A 1 113 ? -18.628 1.940 27.953 1.00 71.44 113 ALA A O 1
ATOM 885 N N . CYS A 1 114 ? -18.740 1.493 25.770 1.00 78.00 114 CYS A N 1
ATOM 886 C CA . CYS A 1 114 ? -17.880 2.594 25.359 1.00 78.00 114 CYS A CA 1
ATOM 887 C C . CYS A 1 114 ? -18.656 3.919 25.353 1.00 78.00 114 CYS A C 1
ATOM 889 O O . CYS A 1 114 ? -19.599 4.091 24.591 1.00 78.00 114 CYS A O 1
ATOM 891 N N . SER A 1 115 ? -18.177 4.892 26.130 1.00 75.75 115 SER A N 1
ATOM 892 C CA . SER A 1 115 ? -18.703 6.264 26.195 1.00 75.75 115 SER A CA 1
ATOM 893 C C . SER A 1 115 ? -17.806 7.299 25.492 1.00 75.75 115 SER A C 1
ATOM 895 O O . SER A 1 115 ? -17.850 8.496 25.788 1.00 75.75 115 SER A O 1
ATOM 897 N N . CYS A 1 116 ? -16.944 6.861 24.565 1.00 80.38 116 CYS A N 1
ATOM 898 C CA . CYS A 1 116 ? -16.040 7.760 23.845 1.00 80.38 116 CYS A CA 1
ATOM 899 C C . CYS A 1 116 ? -16.811 8.650 22.859 1.00 80.38 116 CYS A C 1
ATOM 901 O O . CYS A 1 116 ? -17.302 8.177 21.834 1.00 80.38 116 CYS A O 1
ATOM 903 N N . LYS A 1 117 ? -16.849 9.954 23.142 1.00 81.50 117 LYS A N 1
ATOM 904 C CA . LYS A 1 117 ? -17.413 10.966 22.239 1.00 81.50 117 LYS A CA 1
ATOM 905 C C . LYS A 1 117 ? -16.488 11.234 21.044 1.00 81.50 117 LYS A C 1
ATOM 907 O O . LYS A 1 117 ? -15.271 11.116 21.202 1.00 81.50 117 LYS A O 1
ATOM 912 N N . PRO A 1 118 ? -17.018 11.635 19.876 1.00 81.25 118 PRO A N 1
ATOM 913 C CA . PRO A 1 118 ? -16.201 12.101 18.758 1.00 81.25 118 PRO A CA 1
ATOM 914 C C . PRO A 1 118 ? -15.303 13.288 19.133 1.00 81.25 118 PRO A C 1
ATOM 916 O O . PRO A 1 118 ? -15.642 14.100 19.994 1.00 81.25 118 PRO A O 1
ATOM 919 N N . VAL A 1 119 ? -14.173 13.451 18.434 1.00 84.75 119 VAL A N 1
ATOM 920 C CA . VAL A 1 119 ? -13.247 14.580 18.665 1.00 84.75 119 VAL A CA 1
ATOM 921 C C . VAL A 1 119 ? -13.905 15.945 18.454 1.00 84.75 119 VAL A C 1
ATOM 923 O O . VAL A 1 119 ? -13.519 16.896 19.129 1.00 84.75 119 VAL A O 1
ATOM 926 N N . VAL A 1 120 ? -14.885 16.044 17.551 1.00 82.12 120 VAL A N 1
ATOM 927 C CA . VAL A 1 120 ? -15.600 17.294 17.233 1.00 82.12 120 VAL A CA 1
ATOM 928 C C . VAL A 1 120 ? -16.400 17.815 18.434 1.00 82.12 120 VAL A C 1
ATOM 930 O O . VAL A 1 120 ? -16.467 19.019 18.644 1.00 82.12 120 VAL A O 1
ATOM 933 N N . GLU A 1 121 ? -16.932 16.917 19.262 1.00 83.06 121 GLU A N 1
ATOM 934 C CA . GLU A 1 121 ? -17.775 17.249 20.422 1.00 83.06 121 GLU A CA 1
ATOM 935 C C . GLU A 1 121 ? -17.009 17.206 21.753 1.00 83.06 121 GLU A C 1
ATOM 937 O O . GLU A 1 121 ? -17.566 17.403 22.835 1.00 83.06 121 GLU A O 1
ATOM 942 N N . CYS A 1 122 ? -15.711 16.908 21.707 1.00 87.50 122 CYS A N 1
ATOM 943 C CA . CYS A 1 122 ? -14.891 16.769 22.897 1.00 87.50 122 CYS A CA 1
ATOM 944 C C . CYS A 1 122 ? -14.318 18.132 23.319 1.00 87.50 122 CYS A C 1
ATOM 946 O O . CYS A 1 122 ? -13.292 18.553 22.785 1.00 87.50 122 CYS A O 1
ATOM 948 N N . SER A 1 123 ? -14.896 18.766 24.346 1.00 87.50 123 SER A N 1
ATOM 949 C CA . SER A 1 123 ? -14.431 20.062 24.888 1.00 87.50 123 SER A CA 1
ATOM 950 C C . SER A 1 123 ? -12.929 20.089 25.194 1.00 87.50 123 SER A C 1
ATOM 952 O O . SER A 1 123 ? -12.211 20.953 24.700 1.00 87.50 123 SER A O 1
ATOM 954 N N . GLY A 1 124 ? -12.409 19.063 25.879 1.00 87.38 124 GLY A N 1
ATOM 955 C CA . GLY A 1 124 ? -10.976 18.980 26.190 1.00 87.38 124 GLY A CA 1
ATOM 956 C C . GLY A 1 124 ? -10.068 18.885 24.954 1.00 87.38 124 GLY A C 1
ATOM 957 O O . GLY A 1 124 ? -8.904 19.263 25.010 1.00 87.38 124 GLY A O 1
ATOM 958 N N . CYS A 1 125 ? -10.575 18.406 23.810 1.00 88.00 125 CYS A N 1
ATOM 959 C CA . CYS A 1 125 ? -9.815 18.432 22.558 1.00 88.00 125 CYS A CA 1
ATOM 960 C C . CYS A 1 125 ? -9.778 19.820 21.924 1.00 88.00 125 CYS A C 1
ATOM 962 O O . CYS A 1 125 ? -8.786 20.131 21.261 1.00 88.00 125 CYS A O 1
ATOM 964 N N . THR A 1 126 ? -10.841 20.605 22.082 1.00 88.94 126 THR A N 1
ATOM 965 C CA . THR A 1 126 ? -10.921 21.991 21.612 1.00 88.94 126 THR A CA 1
ATOM 966 C C . THR A 1 126 ? -9.983 22.872 22.430 1.00 88.94 126 THR A C 1
ATOM 968 O O . THR A 1 126 ? -9.122 23.530 21.853 1.00 88.94 126 THR A O 1
ATOM 971 N N . GLU A 1 127 ? -10.025 22.752 23.759 1.00 87.94 127 GLU A N 1
ATOM 972 C CA . GLU A 1 127 ? -9.111 23.454 24.671 1.00 87.94 127 GLU A CA 1
ATOM 973 C C . GLU A 1 127 ? -7.636 23.120 24.385 1.00 87.94 127 GLU A C 1
ATOM 975 O O . GLU A 1 127 ? -6.786 24.007 24.318 1.00 87.94 127 GLU A O 1
ATOM 980 N N . ASP A 1 128 ? -7.310 21.842 24.154 1.00 86.88 128 ASP A N 1
ATOM 981 C CA . ASP A 1 128 ? -5.952 21.423 23.784 1.00 86.88 128 ASP A CA 1
ATOM 982 C C . ASP A 1 128 ? -5.486 22.042 22.453 1.00 86.88 128 ASP A C 1
ATOM 984 O O . ASP A 1 128 ? -4.311 22.402 22.314 1.00 86.88 128 ASP A O 1
ATOM 988 N N . LYS A 1 129 ? -6.385 22.164 21.464 1.00 85.44 129 LYS A N 1
ATOM 989 C CA . LYS A 1 129 ? -6.084 22.809 20.175 1.00 85.44 129 LYS A CA 1
ATOM 990 C C . LYS A 1 129 ? -5.825 24.302 20.364 1.00 85.44 129 LYS A C 1
ATOM 992 O O . LYS A 1 129 ? -4.815 24.799 19.868 1.00 85.44 129 LYS A O 1
ATOM 997 N N . GLU A 1 130 ? -6.680 24.989 21.115 1.00 84.19 130 GLU A N 1
ATOM 998 C CA . GLU A 1 130 ? -6.538 26.416 21.420 1.00 84.19 130 GLU A CA 1
ATOM 999 C C . GLU A 1 130 ? -5.256 26.702 22.211 1.00 84.19 130 GLU A C 1
ATOM 1001 O O . GLU A 1 130 ? -4.480 27.588 21.861 1.00 84.19 130 GLU A O 1
ATOM 1006 N N . MET A 1 131 ? -4.938 25.894 23.226 1.00 79.56 131 MET A N 1
ATOM 1007 C CA . MET A 1 131 ? -3.709 26.054 24.012 1.00 79.56 131 MET A CA 1
ATOM 1008 C C . MET A 1 131 ? -2.421 25.876 23.197 1.00 79.56 131 MET A C 1
ATOM 1010 O O . MET A 1 131 ? -1.372 26.419 23.586 1.00 79.56 131 MET A O 1
ATOM 1014 N N . ARG A 1 132 ? -2.480 25.081 22.121 1.00 79.25 132 ARG A N 1
ATOM 1015 C CA . ARG A 1 132 ? -1.374 24.847 21.184 1.00 79.25 132 ARG A CA 1
ATOM 1016 C C . ARG A 1 132 ? -1.323 25.881 20.054 1.00 79.25 132 ARG A C 1
ATOM 1018 O O . ARG A 1 132 ? -0.229 26.120 19.551 1.00 79.25 132 ARG A O 1
ATOM 1025 N N . SER A 1 133 ? -2.437 26.525 19.693 1.00 74.62 133 SER A N 1
ATOM 1026 C CA . SER A 1 133 ? -2.451 27.631 18.723 1.00 74.62 133 SER A CA 1
ATOM 1027 C C . SER A 1 133 ? -2.043 28.971 19.353 1.00 74.62 133 SER A C 1
ATOM 1029 O O . SER A 1 133 ? -1.238 29.690 18.766 1.00 74.62 133 SER A O 1
ATOM 1031 N N . PHE A 1 134 ? -2.516 29.274 20.572 1.00 64.69 134 PHE A N 1
ATOM 1032 C CA . PHE A 1 134 ? -2.302 30.565 21.250 1.00 64.69 134 PHE A CA 1
ATOM 1033 C C . PHE A 1 134 ? -0.876 30.798 21.766 1.00 64.69 134 PHE A C 1
ATOM 1035 O O . PHE A 1 134 ? -0.465 31.943 21.927 1.00 64.69 134 PHE A O 1
ATOM 1042 N N . LYS A 1 135 ? -0.105 29.743 22.066 1.00 54.19 135 LYS A N 1
ATOM 1043 C CA . LYS A 1 135 ? 1.267 29.880 22.593 1.00 54.19 135 LYS A CA 1
ATOM 1044 C C . LYS A 1 135 ? 2.315 29.277 21.661 1.00 54.19 135 LYS A C 1
ATOM 1046 O O . LYS A 1 135 ? 3.068 28.398 22.075 1.00 54.19 135 LYS A O 1
ATOM 1051 N N . LYS A 1 136 ? 2.460 29.825 20.452 1.00 55.53 136 LYS A N 1
ATOM 1052 C CA . LYS A 1 136 ? 3.781 29.878 19.795 1.00 55.53 136 LYS A CA 1
ATOM 1053 C C . LYS A 1 136 ? 4.669 30.907 20.524 1.00 55.53 136 LYS A C 1
ATOM 1055 O O . LYS A 1 136 ? 5.127 31.873 19.937 1.00 55.53 136 LYS A O 1
ATOM 1060 N N . THR A 1 137 ? 4.861 30.763 21.834 1.00 50.88 137 THR A N 1
ATOM 1061 C CA . THR A 1 137 ? 5.779 31.619 22.597 1.00 50.88 137 THR A CA 1
ATOM 1062 C C . THR A 1 137 ? 7.172 30.996 22.545 1.00 50.88 137 THR A C 1
ATOM 1064 O O . THR A 1 137 ? 7.357 29.935 23.133 1.00 50.88 137 THR A O 1
ATOM 1067 N N . ASN A 1 138 ? 8.085 31.640 21.811 1.00 53.97 138 ASN A N 1
ATOM 1068 C CA . ASN A 1 138 ? 9.566 31.649 21.790 1.00 53.97 138 ASN A CA 1
ATOM 1069 C C . ASN A 1 138 ? 10.425 30.380 22.040 1.00 53.97 138 ASN A C 1
ATOM 1071 O O . ASN A 1 138 ? 11.611 30.438 21.746 1.00 53.97 138 ASN A O 1
ATOM 1075 N N . LEU A 1 139 ? 9.901 29.244 22.521 1.00 62.81 139 LEU A N 1
ATOM 1076 C CA . LEU A 1 139 ? 10.683 28.028 22.822 1.00 62.81 139 LEU A CA 1
ATOM 1077 C C . LEU A 1 139 ? 10.390 26.823 21.910 1.00 62.81 139 LEU A C 1
ATOM 1079 O O . LEU A 1 139 ? 11.021 25.786 22.068 1.00 62.81 139 LEU A O 1
ATOM 1083 N N . GLY A 1 140 ? 9.436 26.904 20.976 1.00 66.00 140 GLY A N 1
ATOM 1084 C CA . GLY A 1 140 ? 9.196 25.850 19.969 1.00 66.00 140 GLY A CA 1
ATOM 1085 C C . GLY A 1 140 ? 8.710 24.480 20.488 1.00 66.00 140 GLY A C 1
ATOM 1086 O O . GLY A 1 140 ? 8.376 23.616 19.681 1.00 66.00 140 GLY A O 1
ATOM 1087 N N . VAL A 1 141 ? 8.615 24.266 21.806 1.00 70.44 141 VAL A N 1
ATOM 1088 C CA . VAL A 1 141 ? 8.193 22.987 22.403 1.00 70.44 141 VAL A CA 1
ATOM 1089 C C . VAL A 1 141 ? 6.670 22.817 22.327 1.00 70.44 141 VAL A C 1
ATOM 1091 O O . VAL A 1 141 ? 5.906 23.624 22.865 1.00 70.44 141 VAL A O 1
ATOM 1094 N N . LYS A 1 142 ? 6.208 21.729 21.692 1.00 73.19 142 LYS A N 1
ATOM 1095 C CA . LYS A 1 142 ? 4.790 21.329 21.688 1.00 73.19 142 LYS A CA 1
ATOM 1096 C C . LYS A 1 142 ? 4.353 20.972 23.118 1.00 73.19 142 LYS A C 1
ATOM 1098 O O . LYS A 1 142 ? 4.910 20.069 23.731 1.00 73.19 142 LYS A O 1
ATOM 1103 N N . LYS A 1 143 ? 3.326 21.639 23.653 1.00 78.25 143 LYS A N 1
ATOM 1104 C CA . LYS A 1 143 ? 2.761 21.310 24.980 1.00 78.25 143 LYS A CA 1
ATOM 1105 C C . LYS A 1 143 ? 2.060 19.947 24.979 1.00 78.25 143 LYS A C 1
ATOM 1107 O O . LYS A 1 143 ? 1.410 19.645 23.982 1.00 78.25 143 LYS A O 1
ATOM 1112 N N . PRO A 1 144 ? 2.069 19.170 26.072 1.00 81.69 144 PRO A N 1
ATOM 1113 C CA . PRO A 1 144 ? 1.337 17.901 26.149 1.00 81.69 144 PRO A CA 1
ATOM 1114 C C . PRO A 1 144 ? -0.187 18.095 26.042 1.00 81.69 144 PRO A C 1
ATOM 1116 O O . PRO A 1 144 ? -0.711 19.152 26.398 1.00 81.69 144 PRO A O 1
ATOM 1119 N N . TYR A 1 145 ? -0.891 17.077 25.537 1.00 86.75 145 TYR A N 1
ATOM 1120 C CA . TYR A 1 145 ? -2.359 17.043 25.490 1.00 86.75 145 TYR A CA 1
ATOM 1121 C C . TYR A 1 145 ? -2.934 16.772 26.885 1.00 86.75 145 TYR A C 1
ATOM 1123 O O . TYR A 1 145 ? -2.449 15.875 27.575 1.00 86.75 145 TYR A O 1
ATOM 1131 N N . LYS A 1 146 ? -3.979 17.499 27.294 1.00 87.12 146 LYS A N 1
ATOM 1132 C CA . LYS A 1 146 ? -4.657 17.306 28.589 1.00 87.12 146 LYS A CA 1
ATOM 1133 C C . LYS A 1 146 ? -5.959 16.513 28.478 1.00 87.12 146 LYS A C 1
ATOM 1135 O O . LYS A 1 146 ? -6.504 16.081 29.494 1.00 87.12 146 LYS A O 1
ATOM 1140 N N . CYS A 1 147 ? -6.478 16.300 27.269 1.00 88.81 147 CYS A N 1
ATOM 1141 C CA . CYS A 1 147 ? -7.706 15.541 27.059 1.00 88.81 147 CYS A CA 1
ATOM 1142 C C . CYS A 1 147 ? -7.582 14.086 27.555 1.00 88.81 147 CYS A C 1
ATOM 1144 O O . CYS A 1 147 ? -6.772 13.314 27.046 1.00 88.81 147 CYS A O 1
ATOM 1146 N N . LYS A 1 148 ? -8.462 13.674 28.480 1.00 86.44 148 LYS A N 1
ATOM 1147 C CA . LYS A 1 148 ? -8.469 12.317 29.065 1.00 86.44 148 LYS A CA 1
ATOM 1148 C C . LYS A 1 148 ? -8.791 11.199 28.063 1.00 86.44 148 LYS A C 1
ATOM 1150 O O . LYS A 1 148 ? -8.284 10.096 28.206 1.00 86.44 148 LYS A O 1
ATOM 1155 N N . VAL A 1 149 ? -9.638 11.470 27.066 1.00 86.06 149 VAL A N 1
ATOM 1156 C CA . VAL A 1 149 ? -10.129 10.446 26.120 1.00 86.06 149 VAL A CA 1
ATOM 1157 C C . VAL A 1 149 ? -9.207 10.310 24.908 1.00 86.06 149 VAL A C 1
ATOM 1159 O O . VAL A 1 149 ? -8.810 9.208 24.545 1.00 86.06 149 VAL A O 1
ATOM 1162 N N . HIS A 1 150 ? -8.845 11.432 24.281 1.00 89.81 150 HIS A N 1
ATOM 1163 C CA . HIS A 1 150 ? -8.092 11.438 23.023 1.00 89.81 150 HIS A CA 1
ATOM 1164 C C . HIS A 1 150 ? -6.615 11.807 23.189 1.00 89.81 150 HIS A C 1
ATOM 1166 O O . HIS A 1 150 ? -5.846 11.614 22.251 1.00 89.81 150 HIS A O 1
ATOM 1172 N N . GLY A 1 151 ? -6.205 12.363 24.334 1.00 89.56 151 GLY A N 1
ATOM 1173 C CA . GLY A 1 151 ? -4.854 12.901 24.522 1.00 89.56 151 GLY A CA 1
ATOM 1174 C C . GLY A 1 151 ? -3.761 11.850 24.340 1.00 89.56 151 GLY A C 1
ATOM 1175 O O . GLY A 1 151 ? -2.792 12.110 23.634 1.00 89.56 151 GLY A O 1
ATOM 1176 N N . LEU A 1 152 ? -3.963 10.641 24.878 1.00 89.94 152 LEU A N 1
ATOM 1177 C CA . LEU A 1 152 ? -3.025 9.520 24.727 1.00 89.94 152 LEU A CA 1
ATOM 1178 C C . LEU A 1 152 ? -2.863 9.093 23.263 1.00 89.94 152 LEU A C 1
ATOM 1180 O O . LEU A 1 152 ? -1.747 8.928 22.784 1.00 89.94 152 LEU A O 1
ATOM 1184 N N . TYR A 1 153 ? -3.972 8.964 22.531 1.00 91.62 153 TYR A N 1
ATOM 1185 C CA . TYR A 1 153 ? -3.928 8.581 21.120 1.00 91.62 153 TYR A CA 1
ATOM 1186 C C . TYR A 1 153 ? -3.315 9.681 20.244 1.00 91.62 153 TYR A C 1
ATOM 1188 O O . TYR A 1 153 ? -2.564 9.393 19.317 1.00 91.62 153 TYR A O 1
ATOM 1196 N N . LYS A 1 154 ? -3.577 10.957 20.554 1.00 91.75 154 LYS A N 1
ATOM 1197 C CA . LYS A 1 154 ? -2.933 12.072 19.850 1.00 91.75 154 LYS A CA 1
ATOM 1198 C C . LYS A 1 154 ? -1.436 12.167 20.140 1.00 91.75 154 LYS A C 1
ATOM 1200 O O . LYS A 1 154 ? -0.680 12.500 19.235 1.00 91.75 154 LYS A O 1
ATOM 1205 N N . HIS A 1 155 ? -1.005 11.863 21.365 1.00 91.75 155 HIS A N 1
ATOM 1206 C CA . HIS A 1 155 ? 0.418 11.756 21.691 1.00 91.75 155 HIS A CA 1
ATOM 1207 C C . HIS A 1 155 ? 1.080 10.648 20.871 1.00 91.75 155 HIS A C 1
ATOM 1209 O O . HIS A 1 155 ? 2.072 10.893 20.200 1.00 91.75 155 HIS A O 1
ATOM 1215 N N . TYR A 1 156 ? 0.463 9.466 20.841 1.00 92.62 156 TYR A N 1
ATOM 1216 C CA . TYR A 1 156 ? 0.921 8.346 20.024 1.00 92.62 156 TYR A CA 1
ATOM 1217 C C . TYR A 1 156 ? 1.050 8.714 18.535 1.00 92.62 156 TYR A C 1
ATOM 1219 O O . TYR A 1 156 ? 2.030 8.358 17.887 1.00 92.62 156 TYR A O 1
ATOM 1227 N N . GLN A 1 157 ? 0.110 9.486 17.984 1.00 91.69 157 GLN A N 1
ATOM 1228 C CA . GLN A 1 157 ? 0.233 9.984 16.612 1.00 91.69 157 GLN A CA 1
ATOM 1229 C C . GLN A 1 157 ? 1.362 11.005 16.415 1.00 91.69 157 GLN A C 1
ATOM 1231 O O . GLN A 1 157 ? 2.009 10.980 15.370 1.00 91.69 157 GLN A O 1
ATOM 1236 N N . ASP A 1 158 ? 1.606 11.894 17.384 1.00 91.00 158 ASP A N 1
ATOM 1237 C CA . ASP A 1 158 ? 2.762 12.801 17.358 1.00 91.00 158 ASP A CA 1
ATOM 1238 C C . ASP A 1 158 ? 4.082 11.992 17.366 1.00 91.00 158 ASP A C 1
ATOM 1240 O O . ASP A 1 158 ? 5.003 12.323 16.617 1.00 91.00 158 ASP A O 1
ATOM 1244 N N . ASP A 1 159 ? 4.153 10.891 18.124 1.00 92.44 159 ASP A N 1
ATOM 1245 C CA . ASP A 1 159 ? 5.313 9.987 18.143 1.00 92.44 159 ASP A CA 1
ATOM 1246 C C . ASP A 1 159 ? 5.507 9.270 16.797 1.00 92.44 159 ASP A C 1
ATOM 1248 O O . ASP A 1 159 ? 6.622 9.223 16.273 1.00 92.44 159 ASP A O 1
ATOM 1252 N N . LEU A 1 160 ? 4.422 8.774 16.187 1.00 93.69 160 LEU A N 1
ATOM 1253 C CA . LEU A 1 160 ? 4.454 8.184 14.843 1.00 93.69 160 LEU A CA 1
ATOM 1254 C C . LEU A 1 160 ? 4.908 9.191 13.782 1.00 93.69 160 LEU A C 1
ATOM 1256 O O . LEU A 1 160 ? 5.675 8.844 12.887 1.00 93.69 160 LEU A O 1
ATOM 1260 N N . LEU A 1 161 ? 4.466 10.447 13.879 1.00 92.19 161 LEU A N 1
ATOM 1261 C CA . LEU A 1 161 ? 4.900 11.517 12.979 1.00 92.19 161 LEU A CA 1
ATOM 1262 C C . LEU A 1 161 ? 6.396 11.808 13.129 1.00 92.19 161 LEU A C 1
ATOM 1264 O O . LEU A 1 161 ? 7.084 11.970 12.123 1.00 92.19 161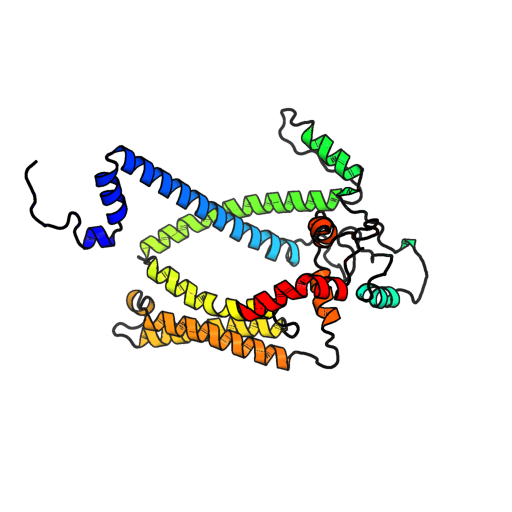 LEU A O 1
ATOM 1268 N N . ASN A 1 162 ? 6.912 11.836 14.360 1.00 92.25 162 ASN A N 1
ATOM 1269 C CA . ASN A 1 162 ? 8.346 11.992 14.600 1.00 92.25 162 ASN A CA 1
ATOM 1270 C C . ASN A 1 162 ? 9.134 10.814 14.013 1.00 92.25 162 ASN A C 1
ATOM 1272 O O . ASN A 1 162 ? 10.137 11.029 13.334 1.00 92.25 162 ASN A O 1
ATOM 1276 N N . PHE A 1 163 ? 8.658 9.582 14.206 1.00 94.19 163 PHE A N 1
ATOM 1277 C CA . PHE A 1 163 ? 9.267 8.394 13.608 1.00 94.19 163 PHE A CA 1
ATOM 1278 C C . PHE A 1 163 ? 9.229 8.436 12.072 1.00 94.19 163 PHE A C 1
ATOM 1280 O O . PHE A 1 163 ? 10.228 8.130 11.424 1.00 94.19 163 PHE A O 1
ATOM 1287 N N . LYS A 1 164 ? 8.130 8.914 11.476 1.00 94.75 164 LYS A N 1
ATOM 1288 C CA . LYS A 1 164 ? 8.020 9.134 10.026 1.00 94.75 164 LYS A CA 1
ATOM 1289 C C . LYS A 1 164 ? 9.055 10.131 9.519 1.00 94.75 164 LYS A C 1
ATOM 1291 O O . LYS A 1 164 ? 9.688 9.873 8.503 1.00 94.75 164 LYS A O 1
ATOM 1296 N N . ASN A 1 165 ? 9.260 11.239 10.230 1.00 93.44 165 ASN A N 1
ATOM 1297 C CA . ASN A 1 165 ? 10.273 12.229 9.859 1.00 93.44 165 ASN A CA 1
ATOM 1298 C C . ASN A 1 165 ? 11.684 11.621 9.870 1.00 93.44 165 ASN A C 1
ATOM 1300 O O . ASN A 1 165 ? 12.469 11.888 8.965 1.00 93.44 165 ASN A O 1
ATOM 1304 N N . TRP A 1 166 ? 11.985 10.750 10.835 1.00 95.00 166 TRP A N 1
ATOM 1305 C CA . TRP A 1 166 ? 13.232 9.984 10.828 1.00 95.00 166 TRP A CA 1
ATOM 1306 C C . TRP A 1 166 ? 13.308 9.003 9.657 1.00 95.00 166 TRP A C 1
ATOM 1308 O O . TRP A 1 166 ? 14.341 8.936 8.998 1.00 95.00 166 TRP A O 1
ATOM 1318 N N . CYS A 1 167 ? 12.225 8.287 9.347 1.00 95.12 167 CYS A N 1
ATOM 1319 C CA . CYS A 1 167 ? 12.174 7.388 8.190 1.00 95.12 167 CYS A CA 1
ATOM 1320 C C . CYS A 1 167 ? 12.458 8.129 6.878 1.00 95.12 167 CYS A C 1
ATOM 1322 O O . CYS A 1 167 ? 13.208 7.618 6.054 1.00 95.12 167 CYS A O 1
ATOM 1324 N N . ILE A 1 168 ? 11.924 9.344 6.709 1.00 94.56 168 ILE A N 1
ATOM 1325 C CA . ILE A 1 168 ? 12.211 10.202 5.549 1.00 94.56 168 ILE A CA 1
ATOM 1326 C C . ILE A 1 168 ? 13.721 10.438 5.422 1.00 94.56 168 ILE A C 1
ATOM 1328 O O . ILE A 1 168 ? 14.276 10.217 4.349 1.00 94.56 168 ILE A O 1
ATOM 1332 N N . LEU A 1 169 ? 14.402 10.807 6.514 1.00 94.50 169 LEU A N 1
ATOM 1333 C CA . LEU A 1 169 ? 15.854 11.022 6.500 1.00 94.50 169 LEU A CA 1
ATOM 1334 C C . LEU A 1 169 ? 16.613 9.752 6.099 1.00 94.50 169 LEU A C 1
ATOM 1336 O O . LEU A 1 169 ? 17.467 9.802 5.215 1.00 94.50 169 LEU A O 1
ATOM 1340 N N . TRP A 1 170 ? 16.262 8.604 6.684 1.00 94.81 170 TRP A N 1
ATOM 1341 C CA . TRP A 1 170 ? 16.894 7.328 6.344 1.00 94.81 170 TRP A CA 1
ATOM 1342 C C . TRP A 1 170 ? 16.686 6.952 4.875 1.00 94.81 170 TRP A C 1
ATOM 1344 O O . TRP A 1 170 ? 17.648 6.613 4.192 1.00 94.81 170 TRP A O 1
ATOM 1354 N N . ILE A 1 171 ? 15.465 7.074 4.354 1.00 94.81 171 ILE A N 1
ATOM 1355 C CA . ILE A 1 171 ? 15.165 6.778 2.946 1.00 94.81 171 ILE A CA 1
ATOM 1356 C C . ILE A 1 171 ? 15.974 7.693 2.021 1.00 94.81 171 ILE A C 1
ATOM 1358 O O . ILE A 1 171 ? 16.581 7.207 1.068 1.00 94.81 171 ILE A O 1
ATOM 1362 N N . THR A 1 172 ? 16.051 8.997 2.307 1.00 91.94 172 THR A N 1
ATOM 1363 C CA . THR A 1 172 ? 16.874 9.915 1.497 1.00 91.94 172 THR A CA 1
ATOM 1364 C C . THR A 1 172 ? 18.360 9.555 1.536 1.00 91.94 172 THR A C 1
ATOM 1366 O O . THR A 1 172 ? 19.033 9.609 0.511 1.00 91.94 172 THR A O 1
ATOM 1369 N N . LEU A 1 173 ? 18.864 9.108 2.691 1.00 94.00 173 LEU A N 1
ATOM 1370 C CA . LEU A 1 173 ? 20.253 8.681 2.844 1.00 94.00 173 LEU A CA 1
ATOM 1371 C C . LEU A 1 173 ? 20.562 7.408 2.041 1.00 94.00 173 LEU A C 1
ATOM 1373 O O . LEU A 1 173 ? 21.652 7.301 1.490 1.00 94.00 173 LEU A O 1
ATOM 1377 N N . PHE A 1 174 ? 19.625 6.458 1.958 1.00 93.50 174 PHE A N 1
ATOM 1378 C CA . PHE A 1 174 ? 19.819 5.196 1.231 1.00 93.50 174 PHE A CA 1
ATOM 1379 C C . PHE A 1 174 ? 19.547 5.294 -0.274 1.00 93.50 174 PHE A C 1
ATOM 1381 O O . PHE A 1 174 ? 20.168 4.578 -1.060 1.00 93.50 174 PHE A O 1
ATOM 1388 N N . THR A 1 175 ? 18.647 6.180 -0.696 1.00 91.94 175 THR A N 1
ATOM 1389 C CA . THR A 1 175 ? 18.296 6.345 -2.116 1.00 91.94 175 THR A CA 1
ATOM 1390 C C . THR A 1 175 ? 19.420 6.985 -2.928 1.00 91.94 175 THR A C 1
ATOM 1392 O O . THR A 1 175 ? 19.667 6.547 -4.048 1.00 91.94 175 THR A O 1
ATOM 1395 N N . ILE A 1 176 ? 20.165 7.951 -2.373 1.00 91.00 176 ILE A N 1
ATOM 1396 C CA . ILE A 1 176 ? 21.274 8.609 -3.090 1.00 91.00 176 ILE A CA 1
ATOM 1397 C C . ILE A 1 176 ? 22.368 7.600 -3.512 1.00 91.00 176 ILE A C 1
ATOM 1399 O O . ILE A 1 176 ? 22.679 7.540 -4.705 1.00 91.00 176 ILE A O 1
ATOM 1403 N N . PRO A 1 177 ? 22.923 6.753 -2.617 1.00 93.69 177 PRO A N 1
ATOM 1404 C CA . PRO A 1 177 ? 23.868 5.706 -3.006 1.00 93.69 177 PRO A CA 1
ATOM 1405 C C . PRO A 1 177 ? 23.293 4.710 -4.013 1.00 93.69 177 PRO A C 1
ATOM 1407 O O . PRO A 1 177 ? 24.007 4.289 -4.919 1.00 93.69 177 PRO A O 1
ATOM 1410 N N . LEU A 1 178 ? 22.012 4.348 -3.886 1.00 91.12 178 LEU A N 1
ATOM 1411 C CA . LEU A 1 178 ? 21.356 3.414 -4.803 1.00 91.12 178 LEU A CA 1
ATOM 1412 C C . LEU A 1 178 ? 21.287 3.973 -6.233 1.00 91.12 178 LEU A C 1
ATOM 1414 O O . LEU A 1 178 ? 21.546 3.246 -7.193 1.00 91.12 178 LEU A O 1
ATOM 1418 N N . VAL A 1 179 ? 20.985 5.266 -6.384 1.00 89.62 179 VAL A N 1
ATOM 1419 C CA . VAL A 1 179 ? 20.966 5.942 -7.691 1.00 89.62 179 VAL A CA 1
ATOM 1420 C C . VAL A 1 179 ? 22.375 6.031 -8.277 1.00 89.62 179 VAL A C 1
ATOM 1422 O O . VAL A 1 179 ? 22.568 5.725 -9.451 1.00 89.62 179 VAL A O 1
ATOM 1425 N N . LEU A 1 180 ? 23.378 6.376 -7.463 1.00 90.94 180 LEU A N 1
ATOM 1426 C CA . LEU A 1 180 ? 24.776 6.410 -7.908 1.00 90.94 180 LEU A CA 1
ATOM 1427 C C . LEU A 1 180 ? 25.274 5.027 -8.346 1.00 90.94 180 LEU A C 1
ATOM 1429 O O . LEU A 1 180 ? 25.943 4.913 -9.372 1.00 90.94 180 LEU A O 1
ATOM 1433 N N . PHE A 1 181 ? 24.905 3.978 -7.611 1.00 91.38 181 PHE A N 1
ATOM 1434 C CA . PHE A 1 181 ? 25.200 2.596 -7.980 1.00 91.38 181 PHE A CA 1
ATOM 1435 C C . PHE A 1 181 ? 24.510 2.203 -9.291 1.00 91.38 181 PHE A C 1
ATOM 1437 O O . PHE A 1 181 ? 25.145 1.637 -10.174 1.00 91.38 181 PHE A O 1
ATOM 1444 N N . SER A 1 182 ? 23.237 2.565 -9.457 1.00 88.25 182 SER A N 1
ATOM 1445 C CA . SER A 1 182 ? 22.480 2.302 -10.689 1.00 88.25 182 SER A CA 1
ATOM 1446 C C . SER A 1 182 ? 23.108 2.989 -11.905 1.00 88.25 182 SER A C 1
ATOM 1448 O O . SER A 1 182 ? 23.213 2.385 -12.972 1.00 88.25 182 SER A O 1
ATOM 1450 N N . ASN A 1 183 ? 23.589 4.223 -11.728 1.00 87.62 183 ASN A N 1
ATOM 1451 C CA . ASN A 1 183 ? 24.325 4.954 -12.756 1.00 87.62 183 ASN A CA 1
ATOM 1452 C C . ASN A 1 183 ? 25.677 4.294 -13.073 1.00 87.62 183 ASN A C 1
ATOM 1454 O O . ASN A 1 183 ? 26.060 4.212 -14.234 1.00 87.62 183 ASN A O 1
ATOM 1458 N N . TRP A 1 184 ? 26.381 3.781 -12.060 1.00 89.38 184 TRP A N 1
ATOM 1459 C CA . TRP A 1 184 ? 27.643 3.061 -12.250 1.00 89.38 184 TRP A CA 1
ATOM 1460 C C . TRP A 1 184 ? 27.470 1.742 -13.019 1.00 89.38 184 TRP A C 1
ATOM 1462 O O . TRP A 1 184 ? 28.297 1.422 -13.867 1.00 89.38 184 TRP A O 1
ATOM 1472 N N . VAL A 1 185 ? 26.376 1.010 -12.779 1.00 87.88 185 VAL A N 1
ATOM 1473 C CA . VAL A 1 185 ? 26.018 -0.211 -13.530 1.00 87.88 185 VAL A CA 1
ATOM 1474 C C . VAL A 1 185 ? 25.572 0.104 -14.970 1.00 87.88 185 VAL A C 1
ATOM 1476 O O . VAL A 1 185 ? 25.532 -0.790 -15.812 1.00 87.88 185 VAL A O 1
ATOM 1479 N N . GLY A 1 186 ? 25.262 1.367 -15.279 1.00 84.88 186 GLY A N 1
ATOM 1480 C CA . GLY A 1 186 ? 24.768 1.777 -16.595 1.00 84.88 186 GLY A CA 1
ATOM 1481 C C . GLY A 1 186 ? 23.311 1.379 -16.839 1.00 84.88 186 GLY A C 1
ATOM 1482 O O . GLY A 1 186 ? 22.936 1.077 -17.971 1.00 84.88 186 GLY A O 1
ATOM 1483 N N . LEU A 1 187 ? 22.481 1.339 -15.787 1.00 86.00 187 LEU A N 1
ATOM 1484 C CA . LEU A 1 187 ? 21.054 1.042 -15.930 1.00 86.00 187 LEU A CA 1
ATOM 1485 C C . LEU A 1 187 ? 20.338 2.167 -16.686 1.00 86.00 187 LEU A C 1
ATOM 1487 O O . LEU A 1 187 ? 20.349 3.325 -16.272 1.00 86.00 187 LEU A O 1
ATOM 1491 N N . ASN A 1 188 ? 19.655 1.805 -17.770 1.00 82.94 188 ASN A N 1
ATOM 1492 C CA . ASN A 1 188 ? 18.835 2.733 -18.542 1.00 82.94 188 ASN A CA 1
ATOM 1493 C C . ASN A 1 188 ? 17.462 2.938 -17.884 1.00 82.94 188 ASN A C 1
ATOM 1495 O O . ASN A 1 188 ? 16.867 1.994 -17.361 1.00 82.94 188 ASN A O 1
ATOM 1499 N N . LEU A 1 189 ? 16.907 4.151 -17.984 1.00 82.00 189 LEU A N 1
ATOM 1500 C CA . LEU A 1 189 ? 15.575 4.471 -17.449 1.00 82.00 189 LEU A CA 1
ATOM 1501 C C . LEU A 1 189 ? 14.477 3.568 -18.044 1.00 82.00 189 LEU A C 1
ATOM 1503 O O . LEU A 1 189 ? 13.591 3.113 -17.324 1.00 82.00 189 LEU A O 1
ATOM 1507 N N . GLY A 1 190 ? 14.573 3.253 -19.341 1.00 83.56 190 GLY A N 1
ATOM 1508 C CA . GLY A 1 190 ? 13.654 2.326 -20.011 1.00 83.56 190 GLY A CA 1
ATOM 1509 C C . GLY A 1 190 ? 13.704 0.916 -19.418 1.00 83.56 190 GLY A C 1
ATOM 1510 O O . GLY A 1 190 ? 12.663 0.343 -19.107 1.00 83.56 190 GLY A O 1
ATOM 1511 N N . TRP A 1 191 ? 14.909 0.399 -19.152 1.00 87.94 191 TRP A N 1
ATOM 1512 C CA . TRP A 1 191 ? 15.081 -0.903 -18.502 1.00 87.94 191 TRP A CA 1
ATOM 1513 C C . TRP A 1 191 ? 14.433 -0.926 -17.113 1.00 87.94 191 TRP A C 1
ATOM 1515 O O . TRP A 1 191 ? 13.749 -1.886 -16.769 1.00 87.94 191 TRP A O 1
ATOM 1525 N N . LEU A 1 192 ? 14.587 0.152 -16.336 1.00 87.69 192 LEU A N 1
ATOM 1526 C CA . LEU A 1 192 ? 14.009 0.261 -14.995 1.00 87.69 192 LEU A CA 1
ATOM 1527 C C . LEU A 1 192 ? 12.473 0.239 -15.023 1.00 87.69 192 LEU A C 1
ATOM 1529 O O . LEU A 1 192 ? 11.860 -0.453 -14.208 1.00 87.69 192 LEU A O 1
ATOM 1533 N N . PHE A 1 193 ? 11.841 0.936 -15.974 1.00 87.19 193 PHE A N 1
ATOM 1534 C CA . PHE A 1 193 ? 10.384 0.891 -16.134 1.00 87.19 193 PHE A CA 1
ATOM 1535 C C . PHE A 1 193 ? 9.882 -0.495 -16.533 1.00 87.19 193 PHE A C 1
ATOM 1537 O O . PHE A 1 193 ? 8.887 -0.972 -15.980 1.00 87.19 193 PHE A O 1
ATOM 1544 N N . TYR A 1 194 ? 10.587 -1.164 -17.443 1.00 89.62 194 TYR A N 1
ATOM 1545 C CA . TYR A 1 194 ? 10.247 -2.522 -17.846 1.00 89.62 194 TYR A CA 1
ATOM 1546 C C . TYR A 1 194 ? 10.405 -3.525 -16.701 1.00 89.62 194 TYR A C 1
ATOM 1548 O O . TYR A 1 194 ? 9.496 -4.314 -16.441 1.00 89.62 194 TYR A O 1
ATOM 1556 N N . PHE A 1 195 ? 11.508 -3.448 -15.956 1.00 90.38 195 PHE A N 1
ATOM 1557 C CA . PHE A 1 195 ? 11.738 -4.267 -14.769 1.00 90.38 195 PHE A CA 1
ATOM 1558 C C . PHE A 1 195 ? 10.637 -4.070 -13.716 1.00 90.38 195 PHE A C 1
ATOM 1560 O O . PHE A 1 195 ? 10.086 -5.047 -13.204 1.00 90.38 195 PHE A O 1
ATOM 1567 N N . ASN A 1 196 ? 10.260 -2.818 -13.436 1.00 92.31 196 ASN A N 1
ATOM 1568 C CA . ASN A 1 196 ? 9.171 -2.498 -12.513 1.00 92.31 196 ASN A CA 1
ATOM 1569 C C . ASN A 1 196 ? 7.838 -3.125 -12.956 1.00 92.31 196 ASN A C 1
ATOM 1571 O O . ASN A 1 196 ? 7.105 -3.674 -12.132 1.00 92.31 196 ASN A O 1
ATOM 1575 N N . GLY A 1 197 ? 7.544 -3.095 -14.259 1.00 90.38 197 GLY A N 1
ATOM 1576 C CA . GLY A 1 197 ? 6.356 -3.725 -14.833 1.00 90.38 197 GLY A CA 1
ATOM 1577 C C . GLY A 1 197 ? 6.321 -5.245 -14.653 1.00 90.38 197 GLY A C 1
ATOM 1578 O O . GLY A 1 197 ? 5.248 -5.810 -14.442 1.00 90.38 197 GLY A O 1
ATOM 1579 N N . VAL A 1 198 ? 7.463 -5.934 -14.723 1.00 93.50 198 VAL A N 1
ATOM 1580 C CA . VAL A 1 198 ? 7.531 -7.389 -14.489 1.00 93.50 198 VAL A CA 1
ATOM 1581 C C . VAL A 1 198 ? 7.387 -7.699 -12.997 1.00 93.50 198 VAL A C 1
ATOM 1583 O O . VAL A 1 198 ? 6.602 -8.568 -12.623 1.00 93.50 198 VAL A O 1
ATOM 1586 N N . LEU A 1 199 ? 8.094 -6.958 -12.137 1.00 93.75 199 LEU A N 1
ATOM 1587 C CA . LEU A 1 199 ? 8.117 -7.199 -10.693 1.00 93.75 199 LEU A CA 1
ATOM 1588 C C . LEU A 1 199 ? 6.767 -6.905 -10.018 1.00 93.75 199 LEU A C 1
ATOM 1590 O O . LEU A 1 199 ? 6.311 -7.680 -9.175 1.00 93.75 199 LEU A O 1
ATOM 1594 N N . LEU A 1 200 ? 6.121 -5.794 -10.389 1.00 94.12 200 LEU A N 1
ATOM 1595 C CA . LEU A 1 200 ? 4.845 -5.357 -9.810 1.00 94.12 200 LEU A CA 1
ATOM 1596 C C . LEU A 1 200 ? 3.621 -5.789 -10.624 1.00 94.12 200 LEU A C 1
ATOM 1598 O O . LEU A 1 200 ? 2.495 -5.639 -10.147 1.00 94.12 200 LEU A O 1
ATOM 1602 N N . GLY A 1 201 ? 3.809 -6.357 -11.820 1.00 91.56 201 GLY A N 1
ATOM 1603 C CA . GLY A 1 201 ? 2.721 -6.716 -12.737 1.00 91.56 201 GLY A CA 1
ATOM 1604 C C . GLY A 1 201 ? 1.685 -7.682 -12.152 1.00 91.56 201 GLY A C 1
ATOM 1605 O O . GLY A 1 201 ? 0.535 -7.683 -12.581 1.00 91.56 201 GLY A O 1
ATOM 1606 N N . GLY A 1 202 ? 2.054 -8.460 -11.129 1.00 93.56 202 GLY A N 1
ATOM 1607 C CA . GLY A 1 202 ? 1.147 -9.383 -10.442 1.00 93.56 202 GLY A CA 1
ATOM 1608 C C . GLY A 1 202 ? 0.184 -8.740 -9.432 1.00 93.56 202 GLY A C 1
ATOM 1609 O O . GLY A 1 202 ? -0.780 -9.389 -9.037 1.00 93.56 202 GLY A O 1
ATOM 1610 N N . VAL A 1 203 ? 0.399 -7.491 -9.009 1.00 95.00 203 VAL A N 1
ATOM 1611 C CA . VAL A 1 203 ? -0.375 -6.827 -7.934 1.00 95.00 203 VAL A CA 1
ATOM 1612 C C . VAL A 1 203 ? -1.749 -6.272 -8.371 1.00 95.00 203 VAL A C 1
ATOM 1614 O O . VAL A 1 203 ? -2.704 -6.410 -7.600 1.00 95.00 203 VAL A O 1
ATOM 1617 N N . PRO A 1 204 ? -1.916 -5.653 -9.562 1.00 93.94 204 PRO A N 1
ATOM 1618 C CA . PRO A 1 204 ? -3.127 -4.898 -9.894 1.00 93.94 204 PRO A CA 1
ATOM 1619 C C . PRO A 1 204 ? -4.431 -5.701 -9.847 1.00 93.94 204 PRO A C 1
ATOM 1621 O O . PRO A 1 204 ? -5.413 -5.215 -9.290 1.00 93.94 204 PRO A O 1
ATOM 1624 N N . ILE A 1 205 ? -4.458 -6.926 -10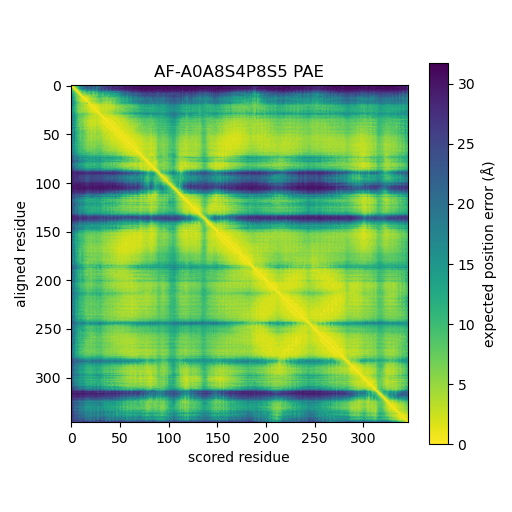.390 1.00 93.44 205 ILE A N 1
ATOM 1625 C CA . ILE A 1 205 ? -5.688 -7.737 -10.410 1.00 93.44 205 ILE A CA 1
ATOM 1626 C C . ILE A 1 205 ? -6.114 -8.161 -8.996 1.00 93.44 205 ILE A C 1
ATOM 1628 O O . ILE A 1 205 ? -7.266 -7.903 -8.644 1.00 93.44 205 ILE A O 1
ATOM 1632 N N . PRO A 1 206 ? -5.246 -8.766 -8.157 1.00 94.19 206 PRO A N 1
ATOM 1633 C CA . PRO A 1 206 ? -5.593 -9.060 -6.769 1.00 94.19 206 PRO A CA 1
ATOM 1634 C C . PRO A 1 206 ? -6.129 -7.843 -6.007 1.00 94.19 206 PRO A C 1
ATOM 1636 O O . PRO A 1 206 ? -7.153 -7.962 -5.338 1.00 94.19 206 PRO A O 1
ATOM 1639 N N . VAL A 1 207 ? -5.502 -6.669 -6.162 1.00 93.25 207 VAL A N 1
ATOM 1640 C CA . VAL A 1 207 ? -5.958 -5.428 -5.514 1.00 93.25 207 VAL A CA 1
ATOM 1641 C C . VAL A 1 207 ? -7.326 -4.991 -6.037 1.00 93.25 207 VAL A C 1
ATOM 1643 O O . VAL A 1 207 ? -8.217 -4.721 -5.233 1.00 93.25 207 VAL A O 1
ATOM 1646 N N . ALA A 1 208 ? -7.545 -4.979 -7.353 1.00 91.94 208 ALA A N 1
ATOM 1647 C CA . ALA A 1 208 ? -8.846 -4.638 -7.930 1.00 91.94 208 ALA A CA 1
ATOM 1648 C C . ALA A 1 208 ? -9.955 -5.583 -7.435 1.00 91.94 208 ALA A C 1
ATOM 1650 O O . ALA A 1 208 ? -11.052 -5.141 -7.083 1.00 91.94 208 ALA A O 1
ATOM 1651 N N . LEU A 1 209 ? -9.656 -6.881 -7.328 1.00 90.81 209 LEU A N 1
ATOM 1652 C CA . LEU A 1 209 ? -10.602 -7.874 -6.828 1.00 90.81 209 LEU A CA 1
ATOM 1653 C C . LEU A 1 209 ? -11.005 -7.622 -5.367 1.00 90.81 209 LEU A C 1
ATOM 1655 O O . LEU A 1 209 ? -12.157 -7.883 -5.038 1.00 90.81 209 LEU A O 1
ATOM 1659 N N . THR A 1 210 ? -10.141 -7.064 -4.506 1.00 89.12 210 THR A N 1
ATOM 1660 C CA . THR A 1 210 ? -10.537 -6.736 -3.114 1.00 89.12 210 THR A CA 1
ATOM 1661 C C . THR A 1 210 ? -11.670 -5.726 -3.020 1.00 89.12 210 THR A C 1
ATOM 1663 O O . THR A 1 210 ? -12.480 -5.786 -2.099 1.00 89.12 210 THR A O 1
ATOM 1666 N N . VAL A 1 211 ? -11.731 -4.798 -3.975 1.00 87.00 211 VAL A N 1
ATOM 1667 C CA . VAL A 1 211 ? -12.738 -3.734 -4.002 1.00 87.00 211 VAL A CA 1
ATOM 1668 C C . VAL A 1 211 ? -13.999 -4.201 -4.724 1.00 87.00 211 VAL A C 1
ATOM 1670 O O . VAL A 1 211 ? -15.105 -3.795 -4.373 1.00 87.00 211 VAL A O 1
ATOM 1673 N N . LEU A 1 212 ? -13.851 -5.056 -5.737 1.00 85.62 212 LEU A N 1
ATOM 1674 C CA . LEU A 1 212 ? -14.953 -5.473 -6.604 1.00 85.62 212 LEU A CA 1
ATOM 1675 C C . LEU A 1 212 ? -15.650 -6.752 -6.129 1.00 85.62 212 LEU A C 1
ATOM 1677 O O . LEU A 1 212 ? -16.831 -6.951 -6.425 1.00 85.62 212 LEU A O 1
ATOM 1681 N N . TRP A 1 213 ? -14.944 -7.629 -5.411 1.00 87.56 213 TRP A N 1
ATOM 1682 C CA . TRP A 1 213 ? -15.408 -8.980 -5.129 1.00 87.56 213 TRP A CA 1
ATOM 1683 C C . TRP A 1 213 ? -15.287 -9.354 -3.650 1.00 87.56 213 TRP A C 1
ATOM 1685 O O . TRP A 1 213 ? -14.212 -9.611 -3.121 1.00 87.56 213 TRP A O 1
ATOM 1695 N N . SER A 1 214 ? -16.441 -9.489 -2.994 1.00 85.50 214 SER A N 1
ATOM 1696 C CA . SER A 1 214 ? -16.555 -9.798 -1.560 1.00 85.50 214 SER A CA 1
ATOM 1697 C C . SER A 1 214 ? -16.040 -11.184 -1.154 1.00 85.50 214 SER A C 1
ATOM 1699 O O . SER A 1 214 ? -15.892 -11.454 0.031 1.00 85.50 214 SER A O 1
ATOM 1701 N N . LYS A 1 215 ? -15.768 -12.076 -2.116 1.00 88.62 215 LYS A N 1
ATOM 1702 C CA . LYS A 1 215 ? -15.314 -13.458 -1.867 1.00 88.62 215 LYS A CA 1
ATOM 1703 C C . LYS A 1 215 ? -13.796 -13.628 -1.924 1.00 88.62 215 LYS A C 1
ATOM 1705 O O . LYS A 1 215 ? -13.311 -14.754 -1.808 1.00 88.62 215 LYS A O 1
ATOM 1710 N N . VAL A 1 216 ? -13.049 -12.549 -2.142 1.00 90.62 216 VAL A N 1
ATOM 1711 C CA . VAL A 1 216 ? -11.585 -12.593 -2.120 1.00 90.62 216 VAL A CA 1
ATOM 1712 C C . VAL A 1 216 ? -11.113 -12.919 -0.711 1.00 90.62 216 VAL A C 1
ATOM 1714 O O . VAL A 1 216 ? -11.540 -12.299 0.259 1.00 90.62 216 VAL A O 1
ATOM 1717 N N . THR A 1 217 ? -10.210 -13.890 -0.600 1.00 92.12 217 THR A N 1
ATOM 1718 C CA . THR A 1 217 ? -9.623 -14.278 0.688 1.00 92.12 217 THR A CA 1
ATOM 1719 C C . THR A 1 217 ? -8.190 -13.750 0.812 1.00 92.12 217 THR A C 1
ATOM 1721 O O . THR A 1 217 ? -7.502 -13.617 -0.207 1.00 92.12 217 THR A O 1
ATOM 1724 N N . PRO A 1 218 ? -7.679 -13.513 2.036 1.00 91.44 218 PRO A N 1
ATOM 1725 C CA . PRO A 1 218 ? -6.287 -13.099 2.238 1.00 91.44 218 PRO A CA 1
ATOM 1726 C C . PRO A 1 218 ? -5.273 -14.090 1.646 1.00 91.44 218 PRO A C 1
ATOM 1728 O O . PRO A 1 218 ? -4.289 -13.682 1.031 1.00 91.44 218 PRO A O 1
ATOM 1731 N N . ALA A 1 219 ? -5.539 -15.396 1.770 1.00 93.38 219 ALA A N 1
ATOM 1732 C CA . ALA A 1 219 ? -4.690 -16.445 1.205 1.00 93.38 219 ALA A CA 1
ATOM 1733 C C . ALA A 1 219 ? -4.646 -16.387 -0.330 1.00 93.38 219 ALA A C 1
ATOM 1735 O O . ALA A 1 219 ? -3.573 -16.521 -0.924 1.00 93.38 219 ALA A O 1
ATOM 1736 N N . GLY A 1 220 ? -5.791 -16.138 -0.973 1.00 93.81 220 GLY A N 1
ATOM 1737 C CA . GLY A 1 220 ? -5.869 -15.971 -2.423 1.00 93.81 220 GLY A CA 1
ATOM 1738 C C . GLY A 1 220 ? -5.084 -14.763 -2.920 1.00 93.81 220 GLY A C 1
ATOM 1739 O O . GLY A 1 220 ? -4.319 -14.886 -3.871 1.00 93.81 220 GLY A O 1
ATOM 1740 N N . MET A 1 221 ? -5.174 -13.625 -2.230 1.00 93.88 221 MET A N 1
ATOM 1741 C CA . MET A 1 221 ? -4.391 -12.443 -2.599 1.00 93.88 221 MET A CA 1
ATOM 1742 C C . MET A 1 221 ? -2.882 -12.662 -2.522 1.00 93.88 221 MET A C 1
ATOM 1744 O O . MET A 1 221 ? -2.164 -12.334 -3.464 1.00 93.88 221 MET A O 1
ATOM 1748 N N . ILE A 1 222 ? -2.396 -13.204 -1.402 1.00 95.25 222 ILE A N 1
ATOM 1749 C CA . ILE A 1 222 ? -0.957 -13.387 -1.176 1.00 95.25 222 ILE A CA 1
ATOM 1750 C C . ILE A 1 222 ? -0.399 -14.403 -2.178 1.00 95.25 222 ILE A C 1
ATOM 1752 O O . ILE A 1 222 ? 0.606 -14.138 -2.837 1.00 95.25 222 ILE A O 1
ATOM 1756 N N . SER A 1 223 ? -1.075 -15.545 -2.335 1.00 95.44 223 SER A N 1
ATOM 1757 C CA . SER A 1 223 ? -0.652 -16.586 -3.278 1.00 95.44 223 SER A CA 1
ATOM 1758 C C . SER A 1 223 ? -0.736 -16.128 -4.734 1.00 95.44 223 SER A C 1
ATOM 1760 O O . SER A 1 223 ? 0.182 -16.409 -5.503 1.00 95.44 223 SER A O 1
ATOM 1762 N N . GLY A 1 224 ? -1.777 -15.381 -5.115 1.00 95.44 224 GLY A N 1
ATOM 1763 C CA . GLY A 1 224 ? -1.926 -14.811 -6.452 1.00 95.44 224 GLY A CA 1
ATOM 1764 C C . GLY A 1 224 ? -0.784 -13.862 -6.802 1.00 95.44 224 GLY A C 1
ATOM 1765 O O . GLY A 1 224 ? -0.082 -14.076 -7.787 1.00 95.44 224 GLY A O 1
ATOM 1766 N N . THR A 1 225 ? -0.529 -12.862 -5.959 1.00 95.31 225 THR A N 1
ATOM 1767 C CA . THR A 1 225 ? 0.539 -11.882 -6.204 1.00 95.31 225 THR A CA 1
ATOM 1768 C C . THR A 1 225 ? 1.922 -12.538 -6.270 1.00 95.31 225 THR A C 1
ATOM 1770 O O . THR A 1 225 ? 2.694 -12.250 -7.185 1.00 95.31 225 THR A O 1
ATOM 1773 N N . LEU A 1 226 ? 2.235 -13.449 -5.339 1.00 96.44 226 LEU A N 1
ATOM 1774 C CA . LEU A 1 226 ? 3.538 -14.124 -5.301 1.00 96.44 226 LEU A CA 1
ATOM 1775 C C . LEU A 1 226 ? 3.738 -15.068 -6.490 1.00 96.44 226 LEU A C 1
ATOM 1777 O O . LEU A 1 226 ? 4.784 -15.027 -7.132 1.00 96.44 226 LEU A O 1
ATOM 1781 N N . SER A 1 227 ? 2.742 -15.899 -6.810 1.00 96.12 227 SER A N 1
ATOM 1782 C CA . SER A 1 227 ? 2.834 -16.830 -7.943 1.00 96.12 227 SER A CA 1
ATOM 1783 C C . SER A 1 227 ? 2.948 -16.101 -9.281 1.00 96.12 227 SER A C 1
ATOM 1785 O O . SER A 1 227 ? 3.773 -16.491 -10.105 1.00 96.12 227 SER A O 1
ATOM 1787 N N . GLY A 1 228 ? 2.196 -15.011 -9.475 1.00 95.69 228 GLY A N 1
ATOM 1788 C CA . GLY A 1 228 ? 2.306 -14.163 -10.660 1.00 95.69 228 GLY A CA 1
ATOM 1789 C C . GLY A 1 228 ? 3.693 -13.540 -10.799 1.00 95.69 228 GLY A C 1
ATOM 1790 O O . GLY A 1 228 ? 4.314 -13.672 -11.850 1.00 95.69 228 GLY A O 1
ATOM 1791 N N . CYS A 1 229 ? 4.226 -12.945 -9.728 1.00 95.00 229 CYS A N 1
ATOM 1792 C CA . CYS A 1 229 ? 5.574 -12.368 -9.728 1.00 95.00 229 CYS A CA 1
ATOM 1793 C C . CYS A 1 229 ? 6.649 -13.418 -10.068 1.00 95.00 229 CYS A C 1
ATOM 1795 O O . CYS A 1 229 ? 7.468 -13.201 -10.960 1.00 95.00 229 CYS A O 1
ATOM 1797 N N . LEU 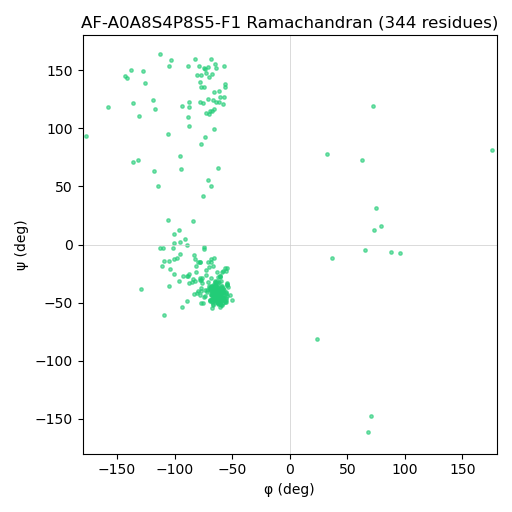A 1 230 ? 6.606 -14.596 -9.437 1.00 96.75 230 LEU A N 1
ATOM 1798 C CA . LEU A 1 230 ? 7.574 -15.670 -9.692 1.00 96.75 230 LEU A CA 1
ATOM 1799 C C . LEU A 1 230 ? 7.487 -16.219 -11.123 1.00 96.75 230 LEU A C 1
ATOM 1801 O O . LEU A 1 230 ? 8.520 -16.414 -11.767 1.00 96.75 230 LEU A O 1
ATOM 1805 N N . CYS A 1 231 ? 6.277 -16.446 -11.642 1.00 96.50 231 CYS A N 1
ATOM 1806 C CA . CYS A 1 231 ? 6.088 -16.913 -13.017 1.00 96.50 231 CYS A CA 1
ATOM 1807 C C . CYS A 1 231 ? 6.542 -15.855 -14.032 1.00 96.50 231 CYS A C 1
ATOM 1809 O O . CYS A 1 231 ? 7.248 -16.187 -14.983 1.00 96.50 231 CYS A O 1
ATOM 1811 N N . GLY A 1 232 ? 6.194 -14.586 -13.802 1.00 96.12 232 GLY A N 1
ATOM 1812 C CA . GLY A 1 232 ? 6.604 -13.461 -14.641 1.00 96.12 232 GLY A CA 1
ATOM 1813 C C . GLY A 1 232 ? 8.118 -13.283 -14.696 1.00 96.12 232 GLY A C 1
ATOM 1814 O O . GLY A 1 232 ? 8.676 -13.195 -15.786 1.00 96.12 232 GLY A O 1
ATOM 1815 N N . LEU A 1 233 ? 8.796 -13.320 -13.542 1.00 95.62 233 LEU A N 1
ATOM 1816 C CA . LEU A 1 233 ? 10.261 -13.261 -13.465 1.00 95.62 233 LEU A CA 1
ATOM 1817 C C . LEU A 1 233 ? 10.924 -14.449 -14.170 1.00 95.62 233 LEU A C 1
ATOM 1819 O O . LEU A 1 233 ? 11.903 -14.266 -14.891 1.00 95.62 233 LEU A O 1
ATOM 1823 N N . SER A 1 234 ? 10.374 -15.654 -13.998 1.00 95.81 234 SER A N 1
ATOM 1824 C CA . SER A 1 234 ? 10.909 -16.867 -14.628 1.00 95.81 234 SER A CA 1
ATOM 1825 C C . SER A 1 234 ? 10.823 -16.798 -16.153 1.00 95.81 234 SER A C 1
ATOM 1827 O O . SER A 1 234 ? 11.783 -17.135 -16.839 1.00 95.81 234 SER A O 1
ATOM 1829 N N . LEU A 1 235 ? 9.698 -16.327 -16.697 1.00 95.50 235 LEU A N 1
ATOM 1830 C CA . LEU A 1 235 ? 9.506 -16.166 -18.142 1.00 95.50 235 LEU A CA 1
ATOM 1831 C C . LEU A 1 235 ? 10.291 -14.992 -18.717 1.00 95.50 235 LEU A C 1
ATOM 1833 O O . LEU A 1 235 ? 10.856 -15.122 -19.798 1.00 95.50 235 LEU A O 1
ATOM 1837 N N . TRP A 1 236 ? 10.371 -13.876 -17.995 1.00 95.62 236 TRP A N 1
ATOM 1838 C CA . TRP A 1 236 ? 11.182 -12.729 -18.393 1.00 95.62 236 TRP A CA 1
ATOM 1839 C C . TRP A 1 236 ? 12.657 -13.118 -18.539 1.00 95.62 236 TRP A C 1
ATOM 1841 O O . TRP A 1 236 ? 13.242 -12.917 -19.604 1.00 95.62 236 TRP A O 1
ATOM 1851 N N . LEU A 1 237 ? 13.238 -13.752 -17.512 1.00 95.00 237 LEU A N 1
ATOM 1852 C CA . LEU A 1 237 ? 14.624 -14.227 -17.554 1.00 95.00 237 LEU A CA 1
ATOM 1853 C C . LEU A 1 237 ? 14.804 -15.390 -18.536 1.00 95.00 237 LEU A C 1
ATOM 1855 O O . LEU A 1 237 ? 15.812 -15.447 -19.237 1.00 95.00 237 LEU A O 1
ATOM 1859 N N . GLY A 1 238 ? 13.820 -16.286 -18.627 1.00 94.94 238 GLY A N 1
ATOM 1860 C CA . GLY A 1 238 ? 13.831 -17.410 -19.559 1.00 94.94 238 GLY A CA 1
ATOM 1861 C C . GLY A 1 238 ? 13.902 -16.948 -21.012 1.00 94.94 238 GLY A C 1
ATOM 1862 O O . GLY A 1 238 ? 14.802 -17.358 -21.738 1.00 94.94 238 GLY A O 1
ATOM 1863 N N . ILE A 1 239 ? 13.025 -16.032 -21.423 1.00 93.50 239 ILE A N 1
ATOM 1864 C CA . ILE A 1 239 ? 13.019 -15.489 -22.789 1.00 93.50 239 ILE A CA 1
ATOM 1865 C C . ILE A 1 239 ? 14.263 -14.627 -23.030 1.00 93.50 239 ILE A C 1
ATOM 1867 O O . ILE A 1 239 ? 14.868 -14.729 -24.094 1.00 93.50 239 ILE A O 1
ATOM 1871 N N . ALA A 1 240 ? 14.698 -13.830 -22.047 1.00 93.50 240 ALA A N 1
ATOM 1872 C CA . ALA A 1 240 ? 15.941 -13.066 -22.163 1.00 93.50 240 ALA A CA 1
ATOM 1873 C C . ALA A 1 240 ? 17.160 -13.977 -22.402 1.00 93.50 240 ALA A C 1
ATOM 1875 O O . ALA A 1 240 ? 18.040 -13.620 -23.180 1.00 93.50 240 ALA A O 1
ATOM 1876 N N . SER A 1 241 ? 17.189 -15.169 -21.793 1.00 93.44 241 SER A N 1
ATOM 1877 C CA . SER A 1 241 ? 18.280 -16.139 -21.964 1.00 93.44 241 SER A CA 1
ATOM 1878 C C . SER A 1 241 ? 18.337 -16.799 -23.346 1.00 93.44 241 SER 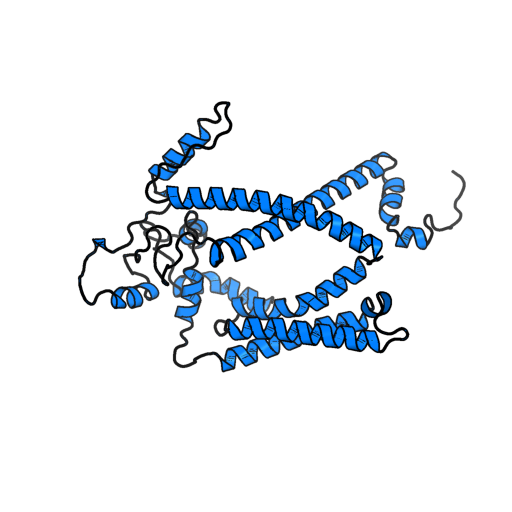A C 1
ATOM 1880 O O . SER A 1 241 ? 19.383 -17.326 -23.714 1.00 93.44 241 SER A O 1
ATOM 1882 N N . MET A 1 242 ? 17.240 -16.768 -24.113 1.00 93.19 242 MET A N 1
ATOM 1883 C CA . MET A 1 242 ? 17.179 -17.350 -25.461 1.00 93.19 242 MET A CA 1
ATOM 1884 C C . MET A 1 242 ? 17.838 -16.468 -26.526 1.00 93.19 242 MET A C 1
ATOM 1886 O O . MET A 1 242 ? 18.094 -16.941 -27.632 1.00 93.19 242 MET A O 1
ATOM 1890 N N . TYR A 1 243 ? 18.097 -15.198 -26.218 1.00 92.50 243 TYR A N 1
ATOM 1891 C CA . TYR A 1 243 ? 18.820 -14.304 -27.113 1.00 92.50 243 TYR A CA 1
ATOM 1892 C C . TYR A 1 243 ? 20.329 -14.554 -27.047 1.00 92.50 243 TYR A C 1
ATOM 1894 O O . TYR A 1 243 ? 20.874 -15.002 -26.034 1.00 92.50 243 TYR A O 1
ATOM 1902 N N . GLU A 1 244 ? 21.022 -14.229 -28.138 1.00 85.62 244 GLU A N 1
ATOM 1903 C CA . GLU A 1 244 ? 22.480 -14.302 -28.197 1.00 85.62 244 GLU A CA 1
ATOM 1904 C C . GLU A 1 244 ? 23.109 -13.449 -27.084 1.00 85.62 244 GLU A C 1
ATOM 1906 O O . GLU A 1 244 ? 22.669 -12.334 -26.802 1.00 85.62 244 GLU A O 1
ATOM 1911 N N . GLY A 1 245 ? 24.116 -13.997 -26.403 1.00 83.25 245 GLY A N 1
ATOM 1912 C CA . GLY A 1 245 ? 24.728 -13.369 -25.227 1.00 83.25 245 GLY A CA 1
ATOM 1913 C C . GLY A 1 245 ? 24.059 -13.708 -23.888 1.00 83.25 245 GLY A C 1
ATOM 1914 O O . GLY A 1 245 ? 24.625 -13.383 -22.847 1.00 83.25 245 GLY A O 1
ATOM 1915 N N . GLY A 1 246 ? 22.921 -14.414 -23.873 1.00 89.06 246 GLY A N 1
ATOM 1916 C CA . GLY A 1 246 ? 22.281 -14.900 -22.646 1.00 89.06 246 GLY A CA 1
ATOM 1917 C C . GLY A 1 246 ? 21.651 -13.786 -21.800 1.00 89.06 246 GLY A C 1
ATOM 1918 O O . GLY A 1 246 ? 21.143 -12.797 -22.327 1.00 89.06 246 GLY A O 1
ATOM 1919 N N . VAL A 1 247 ? 21.654 -13.942 -20.469 1.00 87.75 247 VAL A N 1
ATOM 1920 C CA . VAL A 1 247 ? 21.050 -12.966 -19.542 1.00 87.75 247 VAL A CA 1
ATOM 1921 C C . VAL A 1 247 ? 21.969 -11.751 -19.379 1.00 87.75 247 VAL A C 1
ATOM 1923 O O . VAL A 1 247 ? 22.793 -11.687 -18.469 1.00 87.75 247 VAL A O 1
ATOM 1926 N N . THR A 1 248 ? 21.822 -10.779 -20.276 1.00 89.44 248 THR A N 1
ATOM 1927 C CA . THR A 1 248 ? 22.530 -9.491 -20.243 1.00 89.44 248 THR A CA 1
ATOM 1928 C C . THR A 1 248 ? 21.567 -8.336 -19.974 1.00 89.44 248 THR A C 1
ATOM 1930 O O . THR A 1 248 ? 20.346 -8.468 -20.113 1.00 89.44 248 THR A O 1
ATOM 1933 N N . LEU A 1 249 ? 22.113 -7.173 -19.602 1.00 87.12 249 LEU A N 1
ATOM 1934 C CA . LEU A 1 249 ? 21.323 -5.954 -19.400 1.00 87.12 249 LEU A CA 1
ATOM 1935 C C . LEU A 1 249 ? 20.552 -5.555 -20.670 1.00 87.12 249 LEU A C 1
ATOM 1937 O O . LEU A 1 249 ? 19.399 -5.141 -20.594 1.00 87.12 249 LEU A O 1
ATOM 1941 N N . GLU A 1 250 ? 21.165 -5.741 -21.838 1.00 86.50 250 GLU A N 1
ATOM 1942 C CA . GLU A 1 250 ? 20.527 -5.465 -23.124 1.00 86.50 250 GLU A CA 1
ATOM 1943 C C . GLU A 1 250 ? 19.361 -6.426 -23.383 1.00 86.50 250 GLU A C 1
ATOM 1945 O O . GLU A 1 250 ? 18.242 -5.984 -23.630 1.00 86.50 250 GLU A O 1
ATOM 1950 N N . ASN A 1 251 ? 19.586 -7.739 -23.254 1.00 89.19 251 ASN A N 1
ATOM 1951 C CA . ASN A 1 251 ? 18.565 -8.746 -23.552 1.00 89.19 251 ASN A CA 1
ATOM 1952 C C . ASN A 1 251 ? 17.381 -8.691 -22.584 1.00 89.19 251 ASN A C 1
ATOM 1954 O O . ASN A 1 251 ? 16.238 -8.875 -22.995 1.00 89.19 251 ASN A O 1
ATOM 1958 N N . THR A 1 252 ? 17.631 -8.386 -21.310 1.00 90.25 252 THR A N 1
ATOM 1959 C CA . THR A 1 252 ? 16.572 -8.216 -20.302 1.00 90.25 252 THR A CA 1
ATOM 1960 C C . THR A 1 252 ? 15.768 -6.926 -20.481 1.00 90.25 252 THR A C 1
ATOM 1962 O O . THR A 1 252 ? 14.628 -6.865 -20.022 1.00 90.25 252 THR A O 1
ATOM 1965 N N . GLY A 1 253 ? 16.328 -5.922 -21.165 1.00 88.31 253 GLY A N 1
ATOM 1966 C CA . GLY A 1 253 ? 15.674 -4.650 -21.483 1.00 88.31 253 GLY A CA 1
ATOM 1967 C C . GLY A 1 253 ? 14.890 -4.627 -22.790 1.00 88.31 253 GLY A C 1
ATOM 1968 O O . GLY A 1 253 ? 14.330 -3.588 -23.123 1.00 88.31 253 GLY A O 1
ATOM 1969 N N . ARG A 1 254 ? 14.856 -5.733 -23.543 1.00 89.00 254 ARG A N 1
ATOM 1970 C CA . ARG A 1 254 ? 14.097 -5.820 -24.798 1.00 89.00 254 ARG A CA 1
ATOM 1971 C C . ARG A 1 254 ? 12.590 -5.849 -24.531 1.00 89.00 254 ARG A C 1
ATOM 1973 O O . ARG A 1 254 ? 12.127 -6.370 -23.512 1.00 89.00 254 ARG A O 1
ATOM 1980 N N . ASP A 1 255 ? 11.816 -5.368 -25.497 1.00 90.56 255 ASP A N 1
ATOM 1981 C CA . ASP A 1 255 ? 10.360 -5.236 -25.362 1.00 90.56 255 ASP A CA 1
ATOM 1982 C C . ASP A 1 255 ? 9.645 -6.596 -25.245 1.00 90.56 255 ASP A C 1
ATOM 1984 O O . ASP A 1 255 ? 8.699 -6.742 -24.479 1.00 90.56 255 ASP A O 1
ATOM 1988 N N . ILE A 1 256 ? 10.105 -7.629 -25.965 1.00 93.06 256 ILE A N 1
ATOM 1989 C CA . ILE A 1 256 ? 9.440 -8.947 -25.979 1.00 93.06 256 ILE A CA 1
ATOM 1990 C C . ILE A 1 256 ? 9.541 -9.670 -24.619 1.00 93.06 256 ILE A C 1
ATOM 1992 O O . ILE A 1 256 ? 8.493 -10.046 -24.086 1.00 93.06 256 ILE A O 1
ATOM 1996 N N . PRO A 1 257 ? 10.738 -9.880 -24.021 1.00 92.88 257 PRO A N 1
ATOM 1997 C CA . PRO A 1 257 ? 10.845 -10.512 -22.703 1.00 92.88 257 PRO A CA 1
ATOM 1998 C C . PRO A 1 257 ? 10.022 -9.801 -21.632 1.00 92.88 257 PRO A C 1
ATOM 2000 O O . PRO A 1 257 ? 9.391 -10.447 -20.797 1.00 92.88 257 PRO A O 1
ATOM 2003 N N . THR A 1 258 ? 10.053 -8.470 -21.641 1.00 92.62 258 THR A N 1
ATOM 2004 C CA . THR A 1 258 ? 9.434 -7.633 -20.611 1.00 92.62 258 THR A CA 1
ATOM 2005 C C . THR A 1 258 ? 7.917 -7.630 -20.755 1.00 92.62 258 THR A C 1
ATOM 2007 O O . THR A 1 258 ? 7.213 -7.876 -19.777 1.00 92.62 258 THR A O 1
ATOM 2010 N N . PHE A 1 259 ? 7.405 -7.496 -21.983 1.00 93.62 259 PHE A N 1
ATOM 2011 C CA . PHE A 1 259 ? 5.981 -7.624 -22.283 1.00 93.62 259 PHE A CA 1
ATOM 2012 C C . PHE A 1 259 ? 5.423 -8.985 -21.857 1.00 93.62 259 PHE A C 1
ATOM 2014 O O . PHE A 1 259 ? 4.415 -9.043 -21.152 1.00 93.62 259 PHE A O 1
ATOM 2021 N N . VAL A 1 260 ? 6.083 -10.085 -22.241 1.00 95.12 260 VAL A N 1
ATOM 2022 C CA . VAL A 1 260 ? 5.614 -11.436 -21.896 1.00 95.12 260 VAL A CA 1
ATOM 2023 C C . VAL A 1 260 ? 5.691 -11.675 -20.389 1.00 95.12 260 VAL A C 1
ATOM 2025 O O . VAL A 1 260 ? 4.735 -12.186 -19.806 1.00 95.12 260 VAL A O 1
ATOM 2028 N N . GLY A 1 261 ? 6.785 -11.261 -19.742 1.00 95.50 261 GLY A N 1
ATOM 2029 C CA . GLY A 1 261 ? 6.941 -11.353 -18.291 1.00 95.50 261 GLY A CA 1
ATOM 2030 C C . GLY A 1 261 ? 5.815 -10.642 -17.540 1.00 95.50 261 GLY A C 1
ATOM 2031 O O . GLY A 1 261 ? 5.169 -11.247 -16.683 1.00 95.50 261 GLY A O 1
ATOM 2032 N N . SER A 1 262 ? 5.516 -9.393 -17.904 1.00 94.88 262 SER A N 1
ATOM 2033 C CA . SER A 1 262 ? 4.431 -8.612 -17.299 1.00 94.88 262 SER A CA 1
ATOM 2034 C C . SER A 1 262 ? 3.043 -9.176 -17.600 1.00 94.88 262 SER A C 1
ATOM 2036 O O . SER A 1 262 ? 2.210 -9.257 -16.696 1.00 94.88 262 SER A O 1
ATOM 2038 N N . ALA A 1 263 ? 2.784 -9.600 -18.841 1.00 95.69 263 ALA A N 1
ATOM 2039 C CA . ALA A 1 263 ? 1.497 -10.172 -19.232 1.00 95.69 263 ALA A CA 1
ATOM 2040 C C . ALA A 1 263 ? 1.201 -11.467 -18.463 1.00 95.69 263 ALA A C 1
ATOM 2042 O O . ALA A 1 263 ? 0.088 -11.660 -17.967 1.00 95.69 263 ALA A O 1
ATOM 2043 N N . VAL A 1 264 ? 2.206 -12.334 -18.309 1.00 96.50 264 VAL A N 1
ATOM 2044 C CA . VAL A 1 264 ? 2.052 -13.576 -17.546 1.00 96.50 264 VAL A CA 1
ATOM 2045 C C . VAL A 1 264 ? 1.964 -13.299 -16.050 1.00 96.50 264 VAL A C 1
ATOM 2047 O O . VAL A 1 264 ? 1.128 -13.915 -15.389 1.00 96.50 264 VAL A O 1
ATOM 2050 N N . ALA A 1 265 ? 2.740 -12.350 -15.517 1.00 96.75 265 ALA A N 1
ATOM 2051 C CA . ALA A 1 265 ? 2.631 -11.959 -14.113 1.00 96.75 265 ALA A CA 1
ATOM 2052 C C . ALA A 1 265 ? 1.204 -11.531 -13.751 1.00 96.75 265 ALA A C 1
ATOM 2054 O O . ALA A 1 265 ? 0.654 -11.999 -12.753 1.00 96.75 265 ALA A O 1
ATOM 2055 N N . LEU A 1 266 ? 0.598 -10.697 -14.598 1.00 95.88 266 LEU A N 1
ATOM 2056 C CA . LEU A 1 266 ? -0.766 -10.205 -14.442 1.00 95.88 266 LEU A CA 1
ATOM 2057 C C . LEU A 1 266 ? -1.801 -11.328 -14.616 1.00 95.88 266 LEU A C 1
ATOM 2059 O O . LEU A 1 266 ? -2.678 -11.506 -13.773 1.00 95.88 266 LEU A O 1
ATOM 2063 N N . GLY A 1 267 ? -1.693 -12.130 -15.679 1.00 95.62 267 GLY A N 1
ATOM 2064 C CA . GLY A 1 267 ? -2.651 -13.206 -15.952 1.00 95.62 267 GLY A CA 1
ATOM 2065 C C . GLY A 1 267 ? -2.648 -14.298 -14.878 1.00 95.62 267 GLY A C 1
ATOM 2066 O O . GLY A 1 267 ? -3.702 -14.672 -14.358 1.00 95.62 267 GLY A O 1
ATOM 2067 N N . VAL A 1 268 ? -1.459 -14.782 -14.505 1.00 96.94 268 VAL A N 1
ATOM 2068 C CA . VAL A 1 268 ? -1.303 -15.836 -13.492 1.00 96.94 268 VAL A CA 1
ATOM 2069 C C . VAL A 1 268 ? -1.753 -15.338 -12.125 1.00 96.94 268 VAL A C 1
ATOM 2071 O O . VAL A 1 268 ? -2.462 -16.071 -11.434 1.00 96.94 268 VAL A O 1
ATOM 2074 N N . SER A 1 269 ? -1.422 -14.098 -11.746 1.00 96.81 269 SER A N 1
ATOM 2075 C CA . SER A 1 269 ? -1.832 -13.585 -10.438 1.00 96.81 269 SER A CA 1
ATOM 2076 C C . SER A 1 269 ? -3.348 -13.512 -10.287 1.00 96.81 269 SER A C 1
ATOM 2078 O O . SER A 1 269 ? -3.875 -13.894 -9.240 1.00 96.81 269 SER A O 1
ATOM 2080 N N . GLY A 1 270 ? -4.060 -13.096 -11.338 1.00 94.81 270 GLY A N 1
ATOM 2081 C CA . GLY A 1 270 ? -5.518 -13.063 -11.355 1.00 94.81 270 GLY A CA 1
ATOM 2082 C C . GLY A 1 270 ? -6.140 -14.451 -11.233 1.00 94.81 270 GLY A C 1
ATOM 2083 O O . GLY A 1 270 ? -6.996 -14.671 -10.373 1.00 94.81 270 GLY A O 1
ATOM 2084 N N . ILE A 1 271 ? -5.676 -15.405 -12.047 1.00 96.38 271 ILE A N 1
ATOM 2085 C CA . ILE A 1 271 ? -6.199 -16.779 -12.049 1.00 96.38 271 ILE A CA 1
ATOM 2086 C C . ILE A 1 271 ? -5.963 -17.444 -10.691 1.00 96.38 271 ILE A C 1
ATOM 2088 O O . ILE A 1 271 ? -6.902 -17.971 -10.091 1.00 96.38 271 ILE A O 1
ATOM 2092 N N . VAL A 1 272 ? -4.733 -17.388 -10.173 1.00 96.75 272 VAL A N 1
ATOM 2093 C CA . VAL A 1 272 ? -4.390 -18.012 -8.889 1.00 96.75 272 VAL A CA 1
ATOM 2094 C C . VAL A 1 272 ? -5.148 -17.344 -7.742 1.00 96.75 272 VAL A C 1
ATOM 2096 O O . VAL A 1 272 ? -5.696 -18.050 -6.896 1.00 96.75 272 VAL A O 1
ATOM 2099 N N . CYS A 1 273 ? -5.277 -16.012 -7.744 1.00 96.25 273 CYS A N 1
ATOM 2100 C CA . CYS A 1 273 ? -6.046 -15.293 -6.727 1.00 96.25 273 CYS A CA 1
ATOM 2101 C C . CYS A 1 273 ? -7.505 -15.761 -6.668 1.00 96.25 273 CYS A C 1
ATOM 2103 O O . CYS A 1 273 ? -8.027 -16.037 -5.581 1.00 96.25 273 CYS A O 1
ATOM 2105 N N . VAL A 1 274 ? -8.154 -15.908 -7.828 1.00 95.06 274 VAL A N 1
ATOM 2106 C CA . VAL A 1 274 ? -9.543 -16.375 -7.915 1.00 95.06 274 VAL A CA 1
ATOM 2107 C C . VAL A 1 274 ? -9.663 -17.832 -7.475 1.00 95.06 274 VAL A C 1
ATOM 2109 O O . VAL A 1 274 ? -10.501 -18.141 -6.627 1.00 95.06 274 VAL A O 1
ATOM 2112 N N . VAL A 1 275 ? -8.819 -18.724 -7.999 1.00 95.75 275 VAL A N 1
ATOM 2113 C CA . VAL A 1 275 ? -8.881 -20.164 -7.702 1.00 95.75 275 VAL A CA 1
ATOM 2114 C C . VAL A 1 275 ? -8.640 -20.435 -6.216 1.00 95.75 275 VAL A C 1
ATOM 2116 O O . VAL A 1 275 ? -9.443 -21.117 -5.576 1.00 95.75 275 VAL A O 1
ATOM 2119 N N . VAL A 1 276 ? -7.584 -19.857 -5.637 1.00 95.50 276 VAL A N 1
ATOM 2120 C CA . VAL A 1 276 ? -7.253 -20.051 -4.217 1.00 95.50 276 VAL A CA 1
ATOM 2121 C C . VAL A 1 276 ? -8.302 -19.405 -3.316 1.00 95.50 276 VAL A C 1
ATOM 2123 O O . VAL A 1 276 ? -8.662 -19.991 -2.292 1.00 95.50 276 VAL A O 1
ATOM 2126 N N . SER A 1 277 ? -8.859 -18.251 -3.703 1.00 93.88 277 SER A N 1
ATOM 2127 C CA . SER A 1 277 ? -9.963 -17.644 -2.951 1.00 93.88 277 SER A CA 1
ATOM 2128 C C . SER A 1 277 ? -11.201 -18.528 -2.939 1.00 93.88 277 SER A C 1
ATOM 2130 O O . SER A 1 277 ? -11.770 -18.745 -1.876 1.00 93.88 277 SER A O 1
ATOM 2132 N N . LEU A 1 278 ? -11.590 -19.107 -4.078 1.00 92.38 278 LEU A N 1
ATOM 2133 C CA . LEU A 1 278 ? -12.744 -20.009 -4.142 1.00 92.38 278 LEU A CA 1
ATOM 2134 C C . LEU A 1 278 ? -12.548 -21.297 -3.339 1.00 92.38 278 LEU A C 1
ATOM 2136 O O . LEU A 1 278 ? -13.533 -21.824 -2.822 1.00 92.38 278 LEU A O 1
ATOM 2140 N N . TYR A 1 279 ? -11.313 -21.794 -3.252 1.00 93.44 279 TYR A N 1
ATOM 2141 C CA . TYR A 1 279 ? -10.983 -22.998 -2.491 1.00 93.44 279 TYR A CA 1
ATOM 2142 C C . TYR A 1 279 ? -10.932 -22.743 -0.979 1.00 93.44 279 TYR A C 1
ATOM 2144 O O . TYR A 1 279 ? -11.407 -23.558 -0.193 1.00 93.44 279 TYR A O 1
ATOM 2152 N N . THR A 1 280 ? -10.383 -21.599 -0.567 1.00 91.56 280 THR A N 1
ATOM 2153 C CA . THR A 1 280 ? -10.212 -21.246 0.855 1.00 91.56 280 THR A CA 1
ATOM 2154 C C . THR A 1 280 ? -11.499 -20.688 1.474 1.00 91.56 280 THR A C 1
ATOM 2156 O O . THR A 1 280 ? -11.646 -20.661 2.695 1.00 91.56 280 THR A O 1
ATOM 2159 N N . LEU A 1 281 ? -12.448 -20.233 0.650 1.00 88.31 281 LEU A N 1
ATOM 2160 C CA . LEU A 1 281 ? -13.703 -19.656 1.114 1.00 88.31 281 LEU A CA 1
ATOM 2161 C C . LEU A 1 281 ? -14.619 -20.712 1.751 1.00 88.31 281 LEU A C 1
ATOM 2163 O O . LEU A 1 281 ? -15.187 -21.566 1.064 1.00 88.31 281 LEU A O 1
ATOM 2167 N N . ASP A 1 282 ? -14.875 -20.578 3.053 1.00 83.50 282 ASP A N 1
ATOM 2168 C CA . ASP A 1 282 ? -15.928 -21.336 3.732 1.00 83.50 282 ASP A CA 1
ATOM 2169 C C . ASP A 1 282 ? -17.314 -20.794 3.346 1.00 83.50 282 ASP A C 1
ATOM 2171 O O . ASP A 1 282 ? -17.862 -19.875 3.960 1.00 83.50 282 ASP A O 1
ATOM 2175 N N . ARG A 1 283 ? -17.904 -21.394 2.306 1.00 77.56 283 ARG A N 1
ATOM 2176 C CA . ARG A 1 283 ? -19.222 -21.004 1.780 1.00 77.56 283 ARG A CA 1
ATOM 2177 C C . ARG A 1 283 ? -20.349 -21.093 2.808 1.00 77.56 283 ARG A C 1
ATOM 2179 O O . ARG A 1 283 ? -21.361 -20.430 2.612 1.00 77.56 283 ARG A O 1
ATOM 2186 N N . LYS A 1 284 ? -20.220 -21.913 3.859 1.00 75.31 284 LYS A N 1
ATOM 2187 C CA . LYS A 1 284 ? -21.294 -22.099 4.849 1.00 75.31 284 LYS A CA 1
ATOM 2188 C C . LYS A 1 284 ? -21.377 -20.941 5.838 1.00 75.31 284 LYS A C 1
ATOM 2190 O O . LYS A 1 284 ? -22.464 -20.647 6.321 1.00 75.31 284 LYS A O 1
ATOM 2195 N N . LYS A 1 285 ? -20.245 -20.303 6.138 1.00 78.75 285 LYS A N 1
ATOM 2196 C CA . LYS A 1 285 ? -20.161 -19.164 7.065 1.00 78.75 285 LYS A CA 1
ATOM 2197 C C . LYS A 1 285 ? -20.151 -17.812 6.359 1.00 78.75 285 LYS A C 1
ATOM 2199 O O . LYS A 1 285 ? -20.271 -16.787 7.015 1.00 78.75 285 LYS A O 1
ATOM 2204 N N . PHE A 1 286 ? -19.983 -17.801 5.040 1.00 83.00 286 PHE A N 1
ATOM 2205 C CA . PHE A 1 286 ? -19.859 -16.567 4.281 1.00 83.00 286 PHE A CA 1
ATOM 2206 C C . PHE A 1 286 ? -21.165 -15.763 4.277 1.00 83.00 286 PHE A C 1
ATOM 2208 O O . PHE A 1 286 ? -22.155 -16.167 3.664 1.00 83.00 286 PHE A O 1
ATOM 2215 N N . ASN A 1 287 ? -21.124 -14.584 4.897 1.00 83.69 287 ASN A N 1
ATOM 2216 C CA . ASN A 1 287 ? -22.149 -13.562 4.775 1.00 83.69 287 ASN A CA 1
ATOM 2217 C C . ASN A 1 287 ? -21.540 -12.308 4.140 1.00 83.69 287 ASN A C 1
ATOM 2219 O O . ASN A 1 287 ? -20.664 -11.664 4.715 1.00 83.69 287 ASN A O 1
ATOM 2223 N N . GLU A 1 288 ? -22.026 -11.947 2.952 1.00 81.38 288 GLU A N 1
ATOM 2224 C CA . GLU A 1 288 ? -21.538 -10.779 2.219 1.00 81.38 288 GLU A CA 1
ATOM 2225 C C . GLU A 1 288 ? -21.716 -9.479 3.020 1.00 81.38 288 GLU A C 1
ATOM 2227 O O . GLU A 1 288 ? -20.842 -8.614 2.990 1.00 81.38 288 GLU A O 1
ATOM 2232 N N . GLU A 1 289 ? -22.819 -9.337 3.758 1.00 78.75 289 GLU A N 1
ATOM 2233 C CA . GLU A 1 289 ? -23.063 -8.141 4.567 1.00 78.75 289 GLU A CA 1
ATOM 2234 C C . GLU A 1 289 ? -22.055 -8.025 5.717 1.00 78.75 289 GLU A C 1
ATOM 2236 O O . GLU A 1 289 ? -21.568 -6.932 6.002 1.00 78.75 289 GLU A O 1
ATOM 2241 N N . GLU A 1 290 ? -21.679 -9.144 6.339 1.00 78.06 290 GLU A N 1
ATOM 2242 C CA . GLU A 1 290 ? -20.695 -9.152 7.422 1.00 78.06 290 GLU A CA 1
ATOM 2243 C C . GLU A 1 290 ? -19.299 -8.748 6.929 1.00 78.06 290 GLU A C 1
ATOM 2245 O O . GLU A 1 290 ? -18.637 -7.929 7.569 1.00 78.06 290 GLU A O 1
ATOM 2250 N N . GLU A 1 291 ? -18.873 -9.248 5.766 1.00 81.88 291 GLU A N 1
ATOM 2251 C CA . GLU A 1 291 ? -17.581 -8.875 5.178 1.00 81.88 291 GLU A CA 1
ATOM 2252 C C . GLU A 1 291 ? -17.523 -7.384 4.813 1.00 81.88 291 GLU A C 1
ATOM 2254 O O . GLU A 1 291 ? -16.564 -6.692 5.164 1.00 81.88 291 GLU A O 1
ATOM 2259 N N . TRP A 1 292 ? -18.579 -6.838 4.199 1.00 81.25 292 TRP A N 1
ATOM 2260 C CA . TRP A 1 292 ? -18.648 -5.396 3.926 1.00 81.25 292 TRP A CA 1
ATOM 2261 C C . TRP A 1 292 ? -18.701 -4.556 5.205 1.00 81.25 292 TRP A C 1
ATOM 2263 O O . TRP A 1 292 ? -18.165 -3.443 5.246 1.00 81.25 292 TRP A O 1
ATOM 2273 N N . ASN A 1 293 ? -19.302 -5.084 6.271 1.00 78.25 293 ASN A N 1
ATOM 2274 C CA . ASN A 1 293 ? -19.341 -4.405 7.558 1.00 78.25 293 ASN A CA 1
ATOM 2275 C C . ASN A 1 293 ? -17.954 -4.292 8.194 1.00 78.25 293 ASN A C 1
ATOM 2277 O O . ASN A 1 293 ? -17.666 -3.246 8.775 1.00 78.25 293 ASN A O 1
ATOM 2281 N N . LYS A 1 294 ? -17.059 -5.276 8.025 1.00 79.62 294 LYS A N 1
ATOM 2282 C CA . LYS A 1 294 ? -15.658 -5.154 8.475 1.00 79.62 294 LYS A CA 1
ATOM 2283 C C . LYS A 1 294 ? -14.969 -3.944 7.845 1.00 79.62 294 LYS A C 1
ATOM 2285 O O . LYS A 1 294 ? -14.371 -3.152 8.569 1.00 79.62 294 LYS A O 1
ATOM 2290 N N . LEU A 1 295 ? -15.124 -3.752 6.531 1.00 81.06 295 LEU A N 1
ATOM 2291 C CA . LEU A 1 295 ? -14.565 -2.597 5.816 1.00 81.06 295 LEU A CA 1
ATOM 2292 C C . LEU A 1 295 ? -15.157 -1.276 6.331 1.00 81.06 295 LEU A C 1
ATOM 2294 O O . LEU A 1 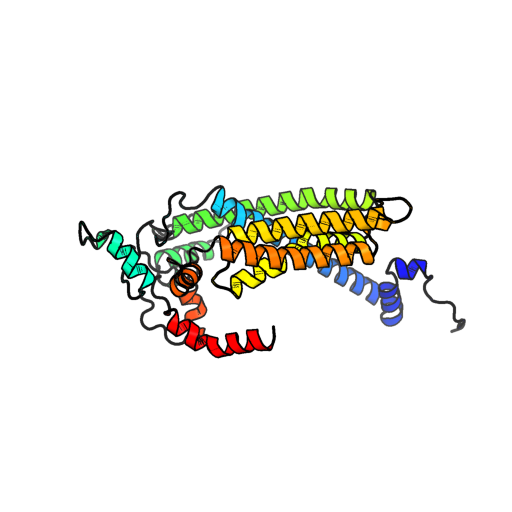295 ? -14.422 -0.339 6.638 1.00 81.06 295 LEU A O 1
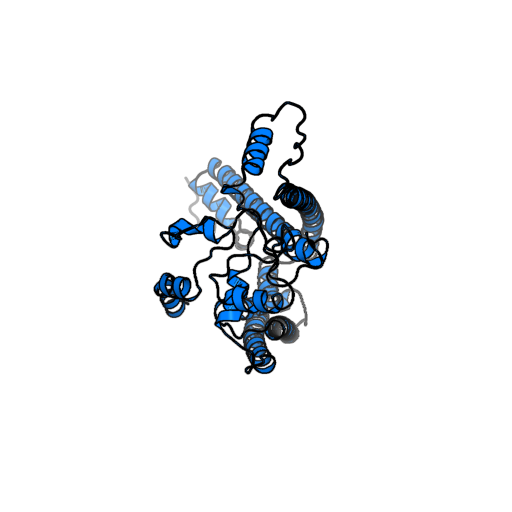ATOM 2298 N N . ARG A 1 296 ? -16.483 -1.221 6.503 1.00 79.25 296 ARG A N 1
ATOM 2299 C CA . ARG A 1 296 ? -17.197 -0.061 7.070 1.00 79.25 296 ARG A CA 1
ATOM 2300 C C . ARG A 1 296 ? -16.746 0.270 8.500 1.00 79.25 296 ARG A C 1
ATOM 2302 O O . ARG A 1 296 ? -16.848 1.421 8.933 1.00 79.25 296 ARG A O 1
ATOM 2309 N N . ASN A 1 297 ? -16.262 -0.731 9.235 1.00 77.12 297 ASN A N 1
ATOM 2310 C CA . ASN A 1 297 ? -15.822 -0.586 10.615 1.00 77.12 297 ASN A CA 1
ATOM 2311 C C . ASN A 1 297 ? -14.400 -0.044 10.775 1.00 77.12 297 ASN A C 1
ATOM 2313 O O . ASN A 1 297 ? -14.053 0.371 11.885 1.00 77.12 297 ASN A O 1
ATOM 2317 N N . ILE A 1 298 ? -13.611 0.010 9.698 1.00 81.31 298 ILE A N 1
ATOM 2318 C CA . ILE A 1 298 ? -12.299 0.656 9.705 1.00 81.31 298 ILE A CA 1
ATOM 2319 C C . ILE A 1 298 ? -12.505 2.157 9.918 1.00 81.31 298 ILE A C 1
ATOM 2321 O O . ILE A 1 298 ? -13.124 2.850 9.113 1.00 81.31 298 ILE A O 1
ATOM 2325 N N . GLU A 1 299 ? -11.998 2.678 11.032 1.00 78.69 299 GLU A N 1
ATOM 2326 C CA . GLU A 1 299 ? -12.204 4.072 11.405 1.00 78.69 299 GLU A CA 1
ATOM 2327 C C . GLU A 1 299 ? -10.963 4.661 12.073 1.00 78.69 299 GLU A C 1
ATOM 2329 O O . GLU A 1 299 ? -10.282 4.008 12.862 1.00 78.69 299 GLU A O 1
ATOM 2334 N N . ASN A 1 300 ? -10.711 5.942 11.812 1.00 86.69 300 ASN A N 1
ATOM 2335 C CA . ASN A 1 300 ? -9.717 6.719 12.530 1.00 86.69 300 ASN A CA 1
ATOM 2336 C C . ASN A 1 300 ? -10.325 7.359 13.798 1.00 86.69 300 ASN A C 1
ATOM 2338 O O . ASN A 1 300 ? -11.171 8.246 13.666 1.00 86.69 300 ASN A O 1
ATOM 2342 N N . PRO A 1 301 ? -9.826 7.012 15.008 1.00 83.88 301 PRO A N 1
ATOM 2343 C CA . PRO A 1 301 ? -9.556 7.923 16.108 1.00 83.88 301 PRO A CA 1
ATOM 2344 C C . PRO A 1 301 ? -10.293 9.241 16.187 1.00 83.88 301 PRO A C 1
ATOM 2346 O O . PRO A 1 301 ? -11.188 9.511 16.987 1.00 83.88 301 PRO A O 1
ATOM 2349 N N . LEU A 1 302 ? -9.695 10.103 15.385 1.00 86.50 302 LEU A N 1
ATOM 2350 C CA . LEU A 1 302 ? -9.764 11.538 15.468 1.00 86.50 302 LEU A CA 1
ATOM 2351 C C . LEU A 1 302 ? -10.540 12.127 14.303 1.00 86.50 302 LEU A C 1
ATOM 2353 O O . LEU A 1 302 ? -10.996 13.264 14.392 1.00 86.50 302 LEU A O 1
ATOM 2357 N N . HIS A 1 303 ? -10.692 11.337 13.241 1.00 86.12 303 HIS A N 1
ATOM 2358 C CA . HIS A 1 303 ? -11.400 11.687 12.024 1.00 86.12 303 HIS A CA 1
ATOM 2359 C C . HIS A 1 303 ? -12.367 10.551 11.655 1.00 86.12 303 HIS A C 1
ATOM 2361 O O . HIS A 1 303 ? -12.097 9.798 10.718 1.00 86.12 303 HIS A O 1
ATOM 2367 N N . PRO A 1 304 ? -13.482 10.389 12.398 1.00 82.38 304 PRO A N 1
ATOM 2368 C CA . PRO A 1 304 ? -14.519 9.430 12.041 1.00 82.38 304 PRO A CA 1
ATOM 2369 C C . PRO A 1 304 ? -15.047 9.702 10.630 1.00 82.38 304 PRO A C 1
ATOM 2371 O O . PRO A 1 304 ? -15.475 10.820 10.318 1.00 82.38 304 PRO A O 1
ATOM 2374 N N . TRP A 1 305 ? -15.041 8.681 9.771 1.00 83.25 305 TRP A N 1
ATOM 2375 C CA . TRP A 1 305 ? -15.471 8.838 8.380 1.00 83.25 305 TRP A CA 1
ATOM 2376 C C . TRP A 1 305 ? -16.962 9.200 8.296 1.00 83.25 305 TRP A C 1
ATOM 2378 O O . TRP A 1 305 ? -17.335 10.051 7.496 1.00 83.25 305 TRP A O 1
ATOM 2388 N N . ALA A 1 306 ? -17.802 8.635 9.172 1.00 77.75 306 ALA A N 1
ATOM 2389 C CA . ALA A 1 306 ? -19.245 8.879 9.177 1.00 77.75 306 ALA A CA 1
ATOM 2390 C C . ALA A 1 306 ? -19.588 10.363 9.388 1.00 77.75 306 ALA A C 1
ATOM 2392 O O . ALA A 1 306 ? -20.514 10.874 8.767 1.00 77.75 306 ALA A O 1
ATOM 2393 N N . ILE A 1 307 ? -18.800 11.066 10.209 1.00 76.62 307 ILE A N 1
ATOM 2394 C CA . ILE A 1 307 ? -18.946 12.508 10.449 1.00 76.62 307 ILE A CA 1
ATOM 2395 C C . ILE A 1 307 ? -18.368 13.303 9.279 1.00 76.62 307 ILE A C 1
ATOM 2397 O O . ILE A 1 307 ? -18.987 14.252 8.805 1.00 76.62 307 ILE A O 1
ATOM 2401 N N . THR A 1 308 ? -17.192 12.897 8.794 1.00 82.12 308 THR A N 1
ATOM 2402 C CA . THR A 1 308 ? -16.485 13.573 7.694 1.00 82.12 308 THR A CA 1
ATOM 2403 C C . THR A 1 308 ? -17.335 13.618 6.423 1.00 82.12 308 THR A C 1
ATOM 2405 O O . THR A 1 308 ? -17.416 14.655 5.771 1.00 82.12 308 THR A O 1
ATOM 2408 N N . TYR A 1 309 ? -18.028 12.521 6.123 1.00 78.88 309 TYR A N 1
ATOM 2409 C CA . TYR A 1 309 ? -18.876 12.371 4.941 1.00 78.88 309 TYR A CA 1
ATOM 2410 C C . TYR A 1 309 ? -20.372 12.559 5.236 1.00 78.88 309 TYR A C 1
ATOM 2412 O O . TYR A 1 309 ? -21.207 12.329 4.363 1.00 78.88 309 TYR A O 1
ATOM 2420 N N . ALA A 1 310 ? -20.754 13.002 6.441 1.00 76.19 310 ALA A N 1
ATOM 2421 C CA . ALA A 1 310 ? -22.162 13.152 6.834 1.00 76.19 310 ALA A CA 1
ATOM 2422 C C . ALA A 1 310 ? -22.964 14.034 5.857 1.00 76.19 310 ALA A C 1
ATOM 2424 O O . ALA A 1 310 ? -24.151 13.795 5.618 1.00 76.19 310 ALA A O 1
ATOM 2425 N N . ARG A 1 311 ? -22.304 15.037 5.261 1.00 74.81 311 ARG A N 1
ATOM 2426 C CA . ARG A 1 311 ? -22.893 15.932 4.257 1.00 74.81 311 ARG A CA 1
ATOM 2427 C C . ARG A 1 311 ? -23.282 15.201 2.967 1.00 74.81 311 ARG A C 1
ATOM 2429 O O . ARG A 1 311 ? -24.316 15.529 2.393 1.00 74.81 311 ARG A O 1
ATOM 2436 N N . ASP A 1 312 ? -22.504 14.208 2.545 1.00 75.19 312 ASP A N 1
ATOM 2437 C CA . ASP A 1 312 ? -22.711 13.480 1.284 1.00 75.19 312 ASP A CA 1
ATOM 2438 C C . ASP A 1 312 ? -23.846 12.451 1.382 1.00 75.19 312 ASP A C 1
ATOM 2440 O O . ASP A 1 312 ? -24.543 12.159 0.397 1.00 75.19 312 ASP A O 1
ATOM 2444 N N . PHE A 1 313 ? -24.058 11.933 2.595 1.00 69.81 313 PHE A N 1
ATOM 2445 C CA . PHE A 1 313 ? -25.119 10.981 2.913 1.00 69.81 313 PHE A CA 1
ATOM 2446 C C . PHE A 1 313 ? -26.485 11.637 3.140 1.00 69.81 313 PHE A C 1
ATOM 2448 O O . PHE A 1 313 ? -27.493 10.981 2.901 1.00 69.81 313 PHE A O 1
ATOM 2455 N N . GLY A 1 314 ? -26.526 12.923 3.511 1.00 59.03 314 GLY A N 1
ATOM 2456 C CA . GLY A 1 314 ? -27.759 13.653 3.814 1.00 59.03 314 GLY A CA 1
ATOM 2457 C C . GLY A 1 314 ? -28.376 13.203 5.144 1.00 59.03 314 GLY A C 1
ATOM 2458 O O . GLY A 1 314 ? -28.712 12.040 5.306 1.00 59.03 314 GLY A O 1
ATOM 2459 N N . ARG A 1 315 ? -28.502 14.133 6.107 1.00 52.03 315 ARG A N 1
ATOM 2460 C CA . ARG A 1 315 ? -29.108 13.945 7.447 1.00 52.03 315 ARG A CA 1
ATOM 2461 C C . ARG A 1 315 ? -28.919 12.536 8.038 1.00 52.03 315 ARG A C 1
ATOM 2463 O O . ARG A 1 315 ? -29.859 11.750 8.119 1.00 52.03 315 ARG A O 1
ATOM 2470 N N . VAL A 1 316 ? -27.722 12.265 8.557 1.00 53.66 316 VAL A N 1
ATOM 2471 C CA . VAL A 1 316 ? -27.574 11.253 9.612 1.00 53.66 316 VAL A CA 1
ATOM 2472 C C . VAL A 1 316 ? -28.314 11.808 10.832 1.00 53.66 316 VAL A C 1
ATOM 2474 O O . VAL A 1 316 ? -27.826 12.729 11.485 1.00 53.66 316 VAL A O 1
ATOM 2477 N N . GLN A 1 317 ? -29.549 11.355 11.057 1.00 48.41 317 GLN A N 1
ATOM 2478 C CA . GLN A 1 317 ? -30.275 11.646 12.291 1.00 48.41 317 GLN A CA 1
ATOM 2479 C C . GLN A 1 317 ? -29.463 11.056 13.455 1.00 48.41 317 GLN A C 1
ATOM 2481 O O . GLN A 1 317 ? -29.055 9.899 13.408 1.00 48.41 317 GLN A O 1
ATOM 2486 N N . ASP A 1 318 ? -29.178 11.910 14.437 1.00 50.53 318 ASP A N 1
ATOM 2487 C CA . ASP A 1 318 ? -28.484 11.642 15.699 1.00 50.53 318 ASP A CA 1
ATOM 2488 C C . ASP A 1 318 ? -27.021 11.174 15.612 1.00 50.53 318 ASP A C 1
ATOM 2490 O O . ASP A 1 318 ? -26.657 10.058 15.973 1.00 50.53 318 ASP A O 1
ATOM 2494 N N . VAL A 1 319 ? -26.127 12.105 15.262 1.00 50.69 319 VAL A N 1
ATOM 2495 C CA . VAL A 1 319 ? -24.665 11.980 15.462 1.00 50.69 319 VAL A CA 1
ATOM 2496 C C . VAL A 1 319 ? -24.296 12.191 16.944 1.00 50.69 319 VAL A C 1
ATOM 2498 O O . VAL A 1 319 ? -23.347 12.886 17.268 1.00 50.69 319 VAL A O 1
ATOM 2501 N N . THR A 1 320 ? -25.063 11.633 17.881 1.00 48.66 320 THR A N 1
ATOM 2502 C CA . THR A 1 320 ? -24.804 11.791 19.326 1.00 48.66 320 THR A CA 1
ATOM 2503 C C . THR A 1 320 ? -23.692 10.865 19.824 1.00 48.66 320 THR A C 1
ATOM 2505 O O . THR A 1 320 ? -23.151 11.060 20.914 1.00 48.66 320 THR A O 1
ATOM 2508 N N . SER A 1 321 ? -23.322 9.850 19.035 1.00 54.41 321 SER A N 1
ATOM 2509 C CA . SER A 1 321 ? -22.225 8.941 19.353 1.00 54.41 321 SER A CA 1
ATOM 2510 C C . SER A 1 321 ? -21.367 8.626 18.130 1.00 54.41 321 SER A C 1
ATOM 2512 O O . SER A 1 321 ? -21.832 8.587 16.992 1.00 54.41 321 SER A O 1
ATOM 2514 N N . ARG A 1 322 ? -20.083 8.356 18.384 1.00 56.75 322 ARG A N 1
ATOM 2515 C CA . ARG A 1 322 ? -19.072 7.999 17.376 1.00 56.75 322 ARG A CA 1
ATOM 2516 C C . ARG A 1 322 ? -19.443 6.774 16.527 1.00 56.75 322 ARG A C 1
ATOM 2518 O O . ARG A 1 322 ? -18.894 6.591 15.447 1.00 56.75 322 ARG A O 1
ATOM 2525 N N . PHE A 1 323 ? -20.355 5.944 17.020 1.00 60.78 323 PHE A N 1
ATOM 2526 C CA . PHE A 1 323 ? -20.676 4.642 16.450 1.00 60.78 323 PHE A CA 1
ATOM 2527 C C . PHE A 1 323 ? -21.965 4.635 15.625 1.00 60.78 323 PHE A C 1
ATOM 2529 O O . PHE A 1 323 ? -22.270 3.615 15.012 1.00 60.78 323 PHE A O 1
ATOM 2536 N N . VAL A 1 324 ? -22.695 5.756 15.548 1.00 66.19 324 VAL A N 1
ATOM 2537 C CA . VAL A 1 324 ? -23.846 5.864 14.642 1.00 66.19 324 VAL A CA 1
ATOM 2538 C C . VAL A 1 324 ? -23.337 5.965 13.209 1.00 66.19 324 VAL A C 1
ATOM 2540 O O . VAL A 1 324 ? -22.676 6.931 12.824 1.00 66.19 324 VAL A O 1
ATOM 2543 N N . ARG A 1 325 ? -23.628 4.934 12.414 1.00 72.44 325 ARG A N 1
ATOM 2544 C CA . ARG A 1 325 ? -23.191 4.809 11.021 1.00 72.44 325 ARG A CA 1
ATOM 2545 C C . ARG A 1 325 ? -24.390 4.520 10.119 1.00 72.44 325 ARG A C 1
ATOM 2547 O O . ARG A 1 325 ? -25.327 3.849 10.552 1.00 72.44 325 ARG A O 1
ATOM 2554 N N . PRO A 1 326 ? -24.363 4.962 8.850 1.00 72.88 326 PRO A N 1
ATOM 2555 C CA . PRO A 1 326 ? -25.339 4.522 7.863 1.00 72.88 326 PRO A CA 1
ATOM 2556 C C . PRO A 1 326 ? -25.344 2.992 7.739 1.00 72.88 326 PRO A C 1
ATOM 2558 O O . PRO A 1 326 ? -24.286 2.351 7.706 1.00 72.88 326 PRO A O 1
ATOM 2561 N N . THR A 1 327 ? -26.534 2.400 7.642 1.00 73.38 327 THR A N 1
ATOM 2562 C CA . THR A 1 327 ? -26.686 0.956 7.418 1.00 73.38 327 THR A CA 1
ATOM 2563 C C . THR A 1 327 ? -26.124 0.553 6.050 1.00 73.38 327 THR A C 1
ATOM 2565 O O . THR A 1 327 ? -26.065 1.369 5.124 1.00 73.38 327 THR A O 1
ATOM 2568 N N . TYR A 1 328 ? -25.725 -0.714 5.893 1.00 72.12 328 TYR A N 1
ATOM 2569 C CA . TYR A 1 328 ? -25.237 -1.236 4.611 1.00 72.12 328 TYR A CA 1
ATOM 2570 C C . TYR A 1 328 ? -26.261 -1.013 3.484 1.00 72.12 328 TYR A C 1
ATOM 2572 O O . TYR A 1 328 ? -25.913 -0.546 2.398 1.00 72.12 328 TYR A O 1
ATOM 2580 N N . ALA A 1 329 ? -27.546 -1.248 3.763 1.00 74.75 329 ALA A N 1
ATOM 2581 C CA . ALA A 1 329 ? -28.636 -0.989 2.825 1.00 74.75 329 ALA A CA 1
ATOM 2582 C C . ALA A 1 329 ? -28.728 0.494 2.414 1.00 74.75 329 ALA A C 1
ATOM 2584 O O . ALA A 1 329 ? -28.860 0.793 1.223 1.00 74.75 329 ALA A O 1
ATOM 2585 N N . ALA A 1 330 ? -28.593 1.424 3.369 1.00 75.00 330 ALA A N 1
ATOM 2586 C CA . ALA A 1 330 ? -28.579 2.857 3.081 1.00 75.00 330 ALA A CA 1
ATOM 2587 C C . ALA A 1 330 ? -27.394 3.229 2.173 1.00 75.00 330 ALA A C 1
ATOM 2589 O O . ALA A 1 330 ? -27.586 3.886 1.147 1.00 75.00 330 ALA A O 1
ATOM 2590 N N . MET A 1 331 ? -26.194 2.721 2.472 1.00 77.06 331 MET A N 1
ATOM 2591 C CA . MET A 1 331 ? -24.994 2.951 1.659 1.00 77.06 331 MET A CA 1
ATOM 2592 C C . MET A 1 331 ? -25.149 2.390 0.235 1.00 77.06 331 MET A C 1
ATOM 2594 O O . MET A 1 331 ? -24.894 3.092 -0.748 1.00 77.06 331 MET A O 1
ATOM 2598 N N . LYS A 1 332 ? -25.647 1.154 0.107 1.00 77.56 332 LYS A N 1
ATOM 2599 C CA . LYS A 1 332 ? -25.891 0.489 -1.182 1.00 77.56 332 LYS A CA 1
ATOM 2600 C C . LYS A 1 332 ? -26.923 1.228 -2.031 1.00 77.56 332 LYS A C 1
ATOM 2602 O O . LYS A 1 332 ? -26.755 1.319 -3.245 1.00 77.56 332 LYS A O 1
ATOM 2607 N N . SER A 1 333 ? -27.977 1.761 -1.411 1.00 79.25 333 SER A N 1
ATOM 2608 C CA . SER A 1 333 ? -29.006 2.534 -2.114 1.00 79.25 333 SER A CA 1
ATOM 2609 C C . SER A 1 333 ? -28.458 3.858 -2.659 1.00 79.25 333 SER A C 1
ATOM 2611 O O . SER A 1 333 ? -28.697 4.187 -3.822 1.00 79.25 333 SER A O 1
ATOM 2613 N N . ARG A 1 334 ? -27.644 4.567 -1.865 1.00 79.38 334 ARG A N 1
ATOM 2614 C CA . ARG A 1 334 ? -27.068 5.870 -2.219 1.00 79.38 334 ARG A CA 1
ATOM 2615 C C . ARG A 1 334 ? -26.047 5.774 -3.350 1.00 79.38 334 ARG A C 1
ATOM 2617 O O . ARG A 1 334 ? -26.071 6.604 -4.256 1.00 79.38 334 ARG A O 1
ATOM 2624 N N . PHE A 1 335 ? -25.182 4.759 -3.320 1.00 78.69 335 PHE A N 1
ATOM 2625 C CA . PHE A 1 335 ? -24.095 4.580 -4.292 1.00 78.69 335 PHE A CA 1
ATOM 2626 C C . PHE A 1 335 ? -24.432 3.639 -5.452 1.00 78.69 335 PHE A C 1
ATOM 2628 O O . PHE A 1 335 ? -23.552 3.246 -6.219 1.00 78.69 335 PHE A O 1
ATOM 2635 N N . ARG A 1 336 ? -25.708 3.286 -5.634 1.00 79.44 336 ARG A N 1
ATOM 2636 C CA . ARG A 1 336 ? -26.132 2.391 -6.717 1.00 79.44 336 ARG A CA 1
ATOM 2637 C C . ARG A 1 336 ? -25.765 2.937 -8.103 1.00 79.44 336 ARG A C 1
ATOM 2639 O O . ARG A 1 336 ? -25.304 2.169 -8.941 1.00 79.44 336 ARG A O 1
ATOM 2646 N N . GLY A 1 337 ? -25.909 4.248 -8.319 1.00 78.06 337 GLY A N 1
ATOM 2647 C CA . GLY A 1 337 ? -25.526 4.912 -9.572 1.00 78.06 337 GLY A CA 1
ATOM 2648 C C . GLY A 1 337 ? -24.020 4.854 -9.838 1.00 78.06 337 GLY A C 1
ATOM 2649 O O . GLY A 1 337 ? -23.603 4.459 -10.925 1.00 78.06 337 GLY A O 1
ATOM 2650 N N . SER A 1 338 ? -23.201 5.146 -8.824 1.00 76.00 338 SER A N 1
ATOM 2651 C CA . SER A 1 338 ? -21.738 5.041 -8.908 1.00 76.00 338 SER A CA 1
ATOM 2652 C C . SER A 1 338 ? -21.285 3.610 -9.190 1.00 76.00 338 SER A C 1
ATOM 2654 O O . SER A 1 338 ? -20.404 3.405 -10.014 1.00 76.00 338 SER A O 1
ATOM 2656 N N . ARG A 1 339 ? -21.928 2.609 -8.574 1.00 72.25 339 ARG A N 1
ATOM 2657 C CA . ARG A 1 339 ? -21.609 1.194 -8.808 1.00 72.25 339 ARG A CA 1
ATOM 2658 C C . ARG A 1 339 ? -21.926 0.752 -10.234 1.00 72.25 339 ARG A C 1
ATOM 2660 O O . ARG A 1 339 ? -21.136 0.037 -10.832 1.00 72.25 339 ARG A O 1
ATOM 2667 N N . ILE A 1 340 ? -23.067 1.175 -10.780 1.00 75.25 340 ILE A N 1
ATOM 2668 C CA . ILE A 1 340 ? -23.428 0.885 -12.176 1.00 75.25 340 ILE A CA 1
ATOM 2669 C C . ILE A 1 340 ? -22.443 1.575 -13.122 1.00 75.25 340 ILE A C 1
ATOM 2671 O O . ILE A 1 340 ? -21.940 0.942 -14.038 1.00 75.25 340 ILE A O 1
ATOM 2675 N N . THR A 1 341 ? -22.109 2.837 -12.854 1.00 75.50 341 THR A N 1
ATOM 2676 C CA . THR A 1 341 ? -21.136 3.596 -13.654 1.00 75.50 341 THR A CA 1
ATOM 2677 C C . THR A 1 341 ? -19.758 2.929 -13.635 1.00 75.50 341 THR A C 1
ATOM 2679 O O . THR A 1 341 ? -19.141 2.785 -14.681 1.00 75.50 341 THR A O 1
ATOM 2682 N N . ALA A 1 342 ? -19.307 2.446 -12.473 1.00 66.44 342 ALA A N 1
ATOM 2683 C CA . ALA A 1 342 ? -18.041 1.729 -12.336 1.00 66.44 342 ALA A CA 1
ATOM 2684 C C . ALA A 1 342 ? -18.010 0.404 -13.116 1.00 66.44 342 ALA A C 1
ATOM 2686 O O . ALA A 1 342 ? -16.976 0.069 -13.669 1.00 66.44 342 ALA A O 1
ATOM 2687 N N . ILE A 1 343 ? -19.130 -0.323 -13.191 1.00 71.88 343 ILE A N 1
ATOM 2688 C CA . ILE A 1 343 ? -19.236 -1.583 -13.953 1.00 71.88 343 ILE A CA 1
ATOM 2689 C C . ILE A 1 343 ? -19.342 -1.335 -15.467 1.00 71.88 343 ILE A C 1
ATOM 2691 O O . ILE A 1 343 ? -18.986 -2.197 -16.257 1.00 71.88 343 ILE A O 1
ATOM 2695 N N . VAL A 1 344 ? -19.895 -0.192 -15.880 1.00 68.25 344 VAL A N 1
ATOM 2696 C CA . VAL A 1 344 ? -20.078 0.146 -17.301 1.00 68.25 344 VAL A CA 1
ATOM 2697 C C . VAL A 1 344 ? -18.819 0.773 -17.906 1.00 68.25 344 VAL A C 1
ATOM 2699 O O . VAL A 1 344 ? -18.579 0.609 -19.098 1.00 68.25 344 VAL A O 1
ATOM 2702 N N . ILE A 1 345 ? -18.048 1.520 -17.108 1.00 60.75 345 ILE A N 1
ATOM 2703 C CA . ILE A 1 345 ? -16.847 2.239 -17.564 1.00 60.75 345 ILE A CA 1
ATOM 2704 C C . ILE A 1 345 ? -15.555 1.444 -17.313 1.00 60.75 345 ILE A C 1
ATOM 2706 O O . ILE A 1 345 ? -14.604 1.619 -18.072 1.00 60.75 345 ILE A O 1
ATOM 2710 N N . GLY A 1 346 ? -15.499 0.628 -16.253 1.00 43.03 346 GLY A N 1
ATOM 2711 C CA . GLY A 1 346 ? -14.348 -0.224 -15.921 1.00 43.03 346 GLY A CA 1
ATOM 2712 C C . GLY A 1 346 ? -14.419 -1.587 -16.586 1.00 43.03 346 GLY A C 1
ATOM 2713 O O . GLY A 1 346 ? -13.348 -2.078 -16.997 1.00 43.03 346 GLY A O 1
#

Sequence (346 aa):
MEEWQGSPILSSIDIEKGLAVPVVVQVVLGRTGEYMLFLAILMAIMSIGSAEVIAVASLIVYDVYQPYINPFRKNLKEGECILCGKYPWPSTDTYYKDRIIAIDTIDNDESKACSCKPVVECSGCTEDKEMRSFKKTNLGVKKPYKCKVHGLYKHYQDDLLNFKNWCILWITLFTIPLVLFSNWVGLNLGWLFYFNGVLLGGVPIPVALTVLWSKVTPAGMISGTLSGCLCGLSLWLGIASMYEGGVTLENTGRDIPTFVGSAVALGVSGIVCVVVSLYTLDRKKFNEEEEWNKLRNIENPLHPWAITYARDFGRVQDVTSRFVRPTYAAMKSRFRGSRITAIVIG

pLDDT: mean 82.36, std 13.89, range [38.81, 96.94]

Foldseek 3Di:
DDDPDPDPPDDPVCVVVVCVVLVVQCVPVNPVSNVVVVVVVVVVCVVVVLVVLLVVLCCCLVVPCQQPPDDCDPDADPQADSQPSAHADDPPDPLSVVVVVVVPPPDPDPVRHDPDAALVPQPQNVVLVCVQVVPPDDPPDRDQRPRPRQRSVVVVVVVSVVSSVVSSVVCVVVVVVVVVVCVVVVQDPLLVVLVCLLQQLQQPLLVVCVVVPLLFDPQLQVCLQVVLSVQLVCQLQVQLQVDPPGRDSVSSSDPVSSVSSSVSSNVSSNVSRVVVSVVPGPPVPDDSQNSVVSVVPDADSRCGVQVVCVVVLDDPDDPVHSPSHDHPVSVCVSCVVVVVVVVVVD

Radius of gyration: 27.85 Å; Cα contacts (8 Å, |Δi|>4): 324; chains: 1; bounding box: 58×59×79 Å

Nearest PDB structures (foldseek):
  5oxq-assembly1_A  TM=2.157E-01  e=8.137E+00  Streptococcus thermophilus

Organism: Owenia fusiformis (NCBI:txid6347)

InterPro domains:
  IPR031155 Urea active transporter [PTHR46154] (10-302)
  IPR038377 Sodium/glucose symporter superfamily [G3DSA:1.20.1730.10] (7-310)

Secondary structure (DSSP, 8-state):
--------SS-HHHHHTTTHHHHHHHHHHHHHHHHHHHHHHHHHHHHHHHHHHHHHHHIIIIIIIIIIIS-S-TTPPTT--TTTSPPBS---SHHHHHHHHTTTTS---GGGSB----GGG-HHHHHHHHHHHHT--SS-PPPPP--TTTHHHHHHHHHHHHHHHHHHHHHHHHHHHHHHHHHHHT--HHHHHHHHHHHHTTSHHHHHHHHH-TT--HHHHHHHHHHHHHHHHHHHHHHHHTSTTSS-HHHHTSHHHHHHHHHHHHHHHHHHHHHHHHHH--TTT--HHHHHHHHHH--BTTB-HHHHTHHHH---S-TTSTT----HHHHHHHTHHHHHHHHHH-

Mean predicted aligned error: 10.05 Å